Protein AF-A0A136L2H2-F1 (afdb_monomer)

Secondary structure (DSSP, 8-state):
---PPP----S---SSPPGGGSSSEEEEEEHHHHTT---SSTHHHHTTSTT-EEE---STTPPPEEEBTTBSSSSS---EEEEETTEE---TTS--GGGGGS-GGGEEEEEEEESS--TTS-SS-SSEEEEEEEP-SS-EEEEEEEEETTTEEEEEEEEEEEETTEEEEEEEEEEEE--SSTT--EEEEEEEEEEEEE-TTSS-EEEEEEEEEEEEE----PPPTT-

Mean predicted aligned error: 6.73 Å

Sequence (227 aa):
MVVLGEVTVNSGNTGSLPTRSILTSVDVMGAERVQDKNVMNSWELIGQMPGIQLTEFRLGAESGKPSFRAFNGEGYINGIKLLIDGVPGNINSGNMRHLDMIFPLDIEYIEVVRGTNDPRYGLHNIGGNINVATRQGGNYINARLSVGSFNTQEVQAALGHESGGFAQNYFVAKQDSDGYRDHSRSKKYGVGGKWFYTSDAGGLKAGLIARIYSHEAKSPGYMTASE

pLDDT: mean 87.74, std 14.91, range [29.19, 98.62]

Foldseek 3Di:
DDDDDDDDDDPDPPDFDDPVPQPADKDKAFLVRQQPDDDPALLVVVCPDPQWDWQDQLFFLFDIWIDGPNFDDPFQALQEFEAEQNHTQADNRNTNSCSRLQHRNQFRMKMWTAADRRPSNDPSQHRHYIYGYGDKADADWDKDWDADPQRKTKIKIKGWDDDDQKIKIKIKMWIWGNDDDVQWTKIKIKIKIKIWGADPVRPDIDIDIDMDMDMGTGGRDDDDPVD

Nearest PDB structures (foldseek):
  2guf-assembly1_A  TM=6.114E-01  e=1.003E-07  Escherichia coli
  6zm1-assembly1_B  TM=6.672E-01  e=3.102E-06  Bacteroides thetaiotaomicron VPI-5482
  8uej-assembly1_IN  TM=5.526E-01  e=1.151E-01  Caulobacter phage phiCb5
  6yf9-assembly1_AA  TM=3.724E-01  e=4.678E-02  Leviviridae sp.

Structure (mmCIF, N/CA/C/O backbone):
data_AF-A0A136L2H2-F1
#
_entry.id   AF-A0A136L2H2-F1
#
loop_
_atom_site.group_PDB
_atom_site.id
_atom_site.type_symbol
_atom_site.label_atom_id
_atom_site.label_alt_id
_atom_site.label_comp_id
_atom_site.label_asym_id
_atom_site.label_entity_id
_atom_site.label_seq_id
_atom_site.pdbx_PDB_ins_code
_atom_site.Cartn_x
_atom_site.Cartn_y
_atom_site.Cartn_z
_atom_site.occupancy
_atom_site.B_iso_or_equiv
_atom_site.auth_seq_id
_atom_site.auth_comp_id
_atom_site.auth_asym_id
_atom_site.auth_atom_id
_atom_site.pdbx_PDB_model_num
ATOM 1 N N . MET A 1 1 ? -19.782 2.963 -15.859 1.00 32.72 1 MET A N 1
ATOM 2 C CA . MET A 1 1 ? -20.543 2.978 -14.594 1.00 32.72 1 MET A CA 1
ATOM 3 C C . MET A 1 1 ? -19.667 3.632 -13.532 1.00 32.72 1 MET A C 1
ATOM 5 O O . MET A 1 1 ? -18.642 3.067 -13.164 1.00 32.72 1 MET A O 1
ATOM 9 N N . VAL A 1 2 ? -19.975 4.879 -13.169 1.00 29.19 2 VAL A N 1
ATOM 10 C CA . VAL A 1 2 ? -19.306 5.600 -12.075 1.00 29.19 2 VAL A CA 1
ATOM 11 C C . VAL A 1 2 ? -19.954 5.099 -10.791 1.00 29.19 2 VAL A C 1
ATOM 13 O O . VAL A 1 2 ? -21.158 5.259 -10.624 1.00 29.19 2 VAL A O 1
ATOM 16 N N . VAL A 1 3 ? -19.186 4.422 -9.945 1.00 34.75 3 VAL A N 1
ATOM 17 C CA . VAL A 1 3 ? -19.641 4.006 -8.617 1.00 34.75 3 VAL A CA 1
ATOM 18 C C . VAL A 1 3 ? -19.091 5.047 -7.653 1.00 34.75 3 VAL A C 1
ATOM 20 O O . VAL A 1 3 ? -17.879 5.234 -7.576 1.00 34.75 3 VAL A O 1
ATOM 23 N N . LEU A 1 4 ? -19.987 5.790 -7.008 1.00 40.75 4 LEU A N 1
ATOM 24 C CA . LEU A 1 4 ? -19.657 6.619 -5.853 1.00 40.75 4 LEU A CA 1
ATOM 25 C C . LEU A 1 4 ? -19.402 5.661 -4.687 1.00 40.75 4 LEU A C 1
ATOM 27 O O . LEU A 1 4 ? -20.253 4.817 -4.417 1.00 40.75 4 LEU A O 1
ATOM 31 N N . GLY A 1 5 ? -18.233 5.763 -4.050 1.00 39.09 5 GLY A N 1
ATOM 32 C CA . GLY A 1 5 ? -17.902 4.956 -2.875 1.00 39.09 5 GLY A CA 1
ATOM 33 C C . GLY A 1 5 ? -18.991 5.074 -1.807 1.00 39.09 5 GLY A C 1
ATOM 34 O O . GLY A 1 5 ? -19.538 6.157 -1.586 1.00 39.09 5 GLY A O 1
ATOM 35 N N . GLU A 1 6 ? -19.338 3.953 -1.185 1.00 41.72 6 GLU A N 1
ATOM 36 C CA . GLU A 1 6 ? -20.333 3.911 -0.118 1.00 41.72 6 GLU A CA 1
ATOM 37 C C . GLU A 1 6 ? -19.824 4.690 1.105 1.00 41.72 6 GLU A C 1
ATOM 39 O O . GLU A 1 6 ? -18.687 4.522 1.547 1.00 41.72 6 GLU A O 1
ATOM 44 N N . VAL A 1 7 ? -20.662 5.589 1.632 1.00 43.16 7 VAL A N 1
ATOM 45 C CA . VAL A 1 7 ? -20.335 6.435 2.786 1.00 43.16 7 VAL A CA 1
ATOM 46 C C . VAL A 1 7 ? -21.165 5.982 3.978 1.00 43.16 7 VAL A C 1
ATOM 48 O O . VAL A 1 7 ? -22.318 6.384 4.136 1.00 43.16 7 VAL A O 1
ATOM 51 N N . THR A 1 8 ? -20.561 5.185 4.853 1.00 37.62 8 THR A N 1
ATOM 52 C CA . THR A 1 8 ? -21.168 4.812 6.135 1.00 37.62 8 THR A CA 1
ATOM 53 C C . THR A 1 8 ? -21.048 5.980 7.115 1.00 37.62 8 THR A C 1
ATOM 55 O O . THR A 1 8 ? -19.954 6.342 7.552 1.00 37.62 8 THR A O 1
ATOM 58 N N . VAL A 1 9 ? -22.175 6.610 7.454 1.00 34.53 9 VAL A N 1
ATOM 59 C CA . VAL A 1 9 ? -22.238 7.695 8.446 1.00 34.53 9 VAL A CA 1
ATOM 60 C C . VAL A 1 9 ? -22.522 7.097 9.823 1.00 34.53 9 VAL A C 1
ATOM 62 O O . VAL A 1 9 ? -23.655 6.729 10.109 1.00 34.53 9 VAL A O 1
ATOM 65 N N . ASN A 1 10 ? -21.511 7.050 10.693 1.00 38.69 10 ASN A N 1
ATOM 66 C CA . ASN A 1 10 ? -21.697 6.731 12.111 1.00 38.69 10 ASN A CA 1
ATOM 67 C C . ASN A 1 10 ? -21.869 8.018 12.933 1.00 38.69 10 ASN A C 1
ATOM 69 O O . ASN A 1 10 ? -21.130 8.991 12.765 1.00 38.69 10 ASN A O 1
ATOM 73 N N . SER A 1 11 ? -22.864 8.037 13.821 1.00 32.00 11 SER A N 1
ATOM 74 C CA . SER A 1 11 ? -23.136 9.148 14.734 1.00 32.00 11 SER A CA 1
ATOM 75 C C . SER A 1 11 ? -22.185 9.109 15.933 1.00 32.00 11 SER A C 1
ATOM 77 O O . SER A 1 11 ? -22.248 8.179 16.731 1.00 32.00 11 SER A O 1
ATOM 79 N N . GLY A 1 12 ? -21.343 10.136 16.078 1.00 41.91 12 GLY A N 1
ATOM 80 C CA . GLY A 1 12 ? -20.451 10.316 17.231 1.00 41.91 12 GLY A CA 1
ATOM 81 C C . GLY A 1 12 ? -18.995 10.458 16.805 1.00 41.91 12 GLY A C 1
ATOM 82 O O . GLY A 1 12 ? -18.245 9.490 16.789 1.00 41.91 12 GLY A O 1
ATOM 83 N N . ASN A 1 13 ? -18.577 11.668 16.429 1.00 45.06 13 ASN A N 1
ATOM 84 C CA . ASN A 1 13 ? -17.212 11.900 15.961 1.00 45.06 13 ASN A CA 1
ATOM 85 C C . ASN A 1 13 ? -16.278 12.221 17.141 1.00 45.06 13 ASN A C 1
ATOM 87 O O . ASN A 1 13 ? -15.887 13.364 17.353 1.00 45.06 13 ASN A O 1
ATOM 91 N N . THR A 1 14 ? -15.920 11.201 17.918 1.00 43.09 14 THR A N 1
ATOM 92 C CA . THR A 1 14 ? -14.739 11.218 18.794 1.00 43.09 14 THR A CA 1
ATOM 93 C C . THR A 1 14 ? -13.630 10.436 18.088 1.00 43.09 14 THR A C 1
ATOM 95 O O . THR A 1 14 ? -13.405 9.263 18.371 1.00 43.09 14 THR A O 1
ATOM 98 N N . GLY A 1 15 ? -12.996 11.044 17.081 1.00 56.50 15 GLY A N 1
ATOM 99 C CA . GLY A 1 15 ? -12.008 10.373 16.230 1.00 56.50 15 GLY A CA 1
ATOM 100 C C . GLY A 1 15 ? -11.298 11.315 15.255 1.00 56.50 15 GLY A C 1
ATOM 101 O O . GLY A 1 15 ? -11.502 12.528 15.290 1.00 56.50 15 GLY A O 1
ATOM 102 N N . SER A 1 16 ? -10.445 10.753 14.391 1.00 60.81 16 SER A N 1
ATOM 103 C CA . SER A 1 16 ? -9.736 11.508 13.346 1.00 60.81 16 SER A CA 1
ATOM 104 C C . SER A 1 16 ? -10.719 12.242 12.425 1.00 60.81 16 SER A C 1
ATOM 106 O O . SER A 1 16 ? -11.808 11.738 12.144 1.00 60.81 16 SER A O 1
ATOM 108 N N . LEU A 1 17 ? -10.336 13.430 11.943 1.00 66.50 17 LEU A N 1
ATOM 109 C CA . LEU A 1 17 ? -11.163 14.211 11.023 1.00 66.50 17 LEU A CA 1
ATOM 110 C C . LEU A 1 17 ? -11.494 13.376 9.771 1.00 66.50 17 LEU A C 1
ATOM 112 O O . LEU A 1 17 ? -10.578 12.846 9.128 1.00 66.50 17 LEU A O 1
ATOM 116 N N . PRO A 1 18 ? -12.782 13.250 9.398 1.00 75.62 18 PRO A N 1
ATOM 117 C CA . PRO A 1 18 ? -13.164 12.491 8.223 1.00 75.62 18 PRO A CA 1
ATOM 118 C C . PRO A 1 18 ? -12.694 13.236 6.982 1.00 75.62 18 PRO A C 1
ATOM 120 O O . PRO A 1 18 ? -12.765 14.465 6.916 1.00 75.62 18 PRO A O 1
ATOM 123 N N . THR A 1 19 ? -12.280 12.503 5.961 1.00 74.31 19 THR A N 1
ATOM 124 C CA . THR A 1 19 ? -11.628 13.084 4.784 1.00 74.31 19 THR A CA 1
ATOM 125 C C . THR A 1 19 ? -12.531 14.072 4.035 1.00 74.31 19 THR A C 1
ATOM 127 O O . THR A 1 19 ? -12.060 15.085 3.529 1.00 74.31 19 THR A O 1
ATOM 130 N N . ARG A 1 20 ? -13.858 13.882 4.093 1.00 76.75 20 ARG A N 1
ATOM 131 C CA . ARG A 1 20 ? -14.857 14.837 3.569 1.00 76.75 20 ARG A CA 1
ATOM 132 C C . ARG A 1 20 ? -14.835 16.227 4.218 1.00 76.75 20 ARG A C 1
ATOM 134 O O . ARG A 1 20 ? -15.400 17.159 3.662 1.00 76.75 20 ARG A O 1
ATOM 141 N N . SER A 1 21 ? -14.269 16.354 5.419 1.00 80.69 21 SER A N 1
ATOM 142 C CA . SER A 1 21 ? -14.136 17.637 6.125 1.00 80.69 21 SER A CA 1
ATOM 143 C C . SER A 1 21 ? -12.841 18.372 5.787 1.00 80.69 21 SER A C 1
ATOM 145 O O . SER A 1 21 ? -12.633 19.491 6.251 1.00 80.69 21 SER A O 1
ATOM 147 N N . ILE A 1 22 ? -11.976 17.768 4.969 1.00 83.38 22 ILE A N 1
ATOM 148 C CA . ILE A 1 22 ? -10.752 18.413 4.515 1.00 83.38 22 ILE A CA 1
ATOM 149 C C . ILE A 1 22 ? -11.109 19.334 3.354 1.00 83.38 22 ILE A C 1
ATOM 151 O O . ILE A 1 22 ? -11.623 18.900 2.325 1.00 83.38 22 ILE A O 1
ATOM 155 N N . LEU A 1 23 ? -10.802 20.619 3.510 1.00 85.19 23 LEU A N 1
ATOM 156 C CA . LEU A 1 23 ? -11.055 21.651 2.504 1.00 85.19 23 LEU A CA 1
ATOM 157 C C . LEU A 1 23 ? -9.965 21.632 1.421 1.00 85.19 23 LEU A C 1
ATOM 159 O O . LEU A 1 23 ? -9.203 22.585 1.241 1.00 85.19 23 LEU A O 1
ATOM 163 N N . THR A 1 24 ? -9.845 20.497 0.732 1.00 88.69 24 THR A N 1
ATOM 164 C CA . THR A 1 24 ? -8.948 20.318 -0.409 1.00 88.69 24 THR A CA 1
ATOM 165 C C . THR A 1 24 ? -9.428 19.204 -1.338 1.00 88.69 24 THR A C 1
ATOM 167 O O . THR A 1 24 ? -10.471 18.593 -1.133 1.00 88.69 24 THR A O 1
ATOM 170 N N . SER A 1 25 ? -8.662 18.949 -2.394 1.00 91.44 25 SER A N 1
ATOM 171 C CA . SER A 1 25 ? -8.928 17.871 -3.334 1.00 91.44 25 SER A CA 1
ATOM 172 C C . SER A 1 25 ? -8.551 16.516 -2.737 1.00 91.44 25 SER A C 1
ATOM 174 O O . SER A 1 25 ? -7.388 16.294 -2.389 1.00 91.44 25 SER A O 1
ATOM 176 N N . VAL A 1 26 ? -9.540 15.629 -2.673 1.00 92.56 26 VAL A N 1
ATOM 177 C CA . VAL A 1 26 ? -9.453 14.279 -2.117 1.00 92.56 26 VAL A CA 1
ATOM 178 C C . VAL A 1 26 ? -9.945 13.295 -3.168 1.00 92.56 26 VAL A C 1
ATOM 180 O O . VAL A 1 26 ? -11.040 13.479 -3.692 1.00 92.56 26 VAL A O 1
ATOM 183 N N . ASP A 1 27 ? -9.169 12.248 -3.428 1.00 93.94 27 ASP A N 1
ATOM 184 C CA . ASP A 1 27 ? -9.623 11.075 -4.178 1.00 93.94 27 ASP A CA 1
ATOM 185 C C . ASP A 1 27 ? -9.528 9.827 -3.302 1.00 93.94 27 ASP A C 1
ATOM 187 O O . ASP A 1 27 ? -8.579 9.674 -2.532 1.00 93.94 27 ASP A O 1
ATOM 191 N N . VAL A 1 28 ? -10.485 8.913 -3.462 1.00 94.62 28 VAL A N 1
ATOM 192 C CA . VAL A 1 28 ? -10.480 7.600 -2.810 1.00 94.62 28 VAL A CA 1
ATOM 193 C C . VAL A 1 28 ? -10.690 6.524 -3.870 1.00 94.62 28 VAL A C 1
ATOM 195 O O . VAL A 1 28 ? -11.670 6.558 -4.612 1.00 94.62 28 VAL A O 1
ATOM 198 N N . MET A 1 29 ? -9.761 5.575 -3.945 1.00 95.12 29 MET A N 1
ATOM 199 C CA . MET A 1 29 ? -9.865 4.369 -4.759 1.00 95.12 29 MET A CA 1
ATOM 200 C C . MET A 1 29 ? -10.207 3.193 -3.841 1.00 95.12 29 MET A C 1
ATOM 202 O O . MET A 1 29 ? -9.367 2.779 -3.043 1.00 95.12 29 MET A O 1
ATOM 206 N N . GLY A 1 30 ? -11.439 2.692 -3.930 1.00 95.06 30 GLY A N 1
ATOM 207 C CA . GLY A 1 30 ? -11.937 1.606 -3.085 1.00 95.06 30 GLY A CA 1
ATOM 208 C C . GLY A 1 30 ? -11.432 0.216 -3.482 1.00 95.06 30 GLY A C 1
ATOM 209 O O . GLY A 1 30 ? -10.868 0.009 -4.565 1.00 95.06 30 GLY A O 1
ATOM 210 N N . ALA A 1 31 ? -11.661 -0.742 -2.587 1.00 94.44 31 ALA A N 1
ATOM 211 C CA . ALA A 1 31 ? -11.337 -2.158 -2.714 1.00 94.44 31 ALA A CA 1
ATOM 212 C C . ALA A 1 31 ? -11.734 -2.755 -4.073 1.00 94.44 31 ALA A C 1
ATOM 214 O O . ALA A 1 31 ? -10.938 -3.450 -4.701 1.00 94.44 31 ALA A O 1
ATOM 215 N N . GLU A 1 32 ? -12.920 -2.426 -4.579 1.00 93.00 32 GLU A N 1
ATOM 216 C CA . GLU A 1 32 ? -13.473 -2.927 -5.840 1.00 93.00 32 GLU A CA 1
ATOM 217 C C . GLU A 1 32 ? -12.663 -2.513 -7.076 1.00 93.00 32 GLU A C 1
ATOM 219 O O . GLU A 1 32 ? -12.759 -3.123 -8.140 1.00 93.00 32 GLU A O 1
ATOM 224 N N . ARG A 1 33 ? -11.852 -1.456 -6.956 1.00 93.00 33 ARG A N 1
ATOM 225 C CA . ARG A 1 33 ? -10.946 -1.000 -8.015 1.00 93.00 33 ARG A CA 1
ATOM 226 C C . ARG A 1 33 ? -9.534 -1.530 -7.849 1.00 93.00 33 ARG A C 1
ATOM 228 O O . ARG A 1 33 ? -8.803 -1.528 -8.838 1.00 93.00 33 ARG A O 1
ATOM 235 N N . VAL A 1 34 ? -9.156 -1.954 -6.646 1.00 95.31 34 VAL A N 1
ATOM 236 C CA . VAL A 1 34 ? -7.781 -2.321 -6.293 1.00 95.31 34 VAL A CA 1
ATOM 237 C C . VAL A 1 34 ? -7.589 -3.832 -6.243 1.00 95.31 34 VAL A C 1
ATOM 239 O O . VAL A 1 34 ? -6.637 -4.339 -6.830 1.00 95.31 34 VAL A O 1
ATOM 242 N N . GLN A 1 35 ? -8.489 -4.563 -5.590 1.00 95.12 35 GLN A N 1
ATOM 243 C CA . GLN A 1 35 ? -8.256 -5.948 -5.170 1.00 95.12 35 GLN A CA 1
ATOM 244 C C . GLN A 1 35 ? -8.123 -6.942 -6.325 1.00 95.12 35 GLN A C 1
ATOM 246 O O . GLN A 1 35 ? -7.408 -7.932 -6.177 1.00 95.12 35 GLN A O 1
ATOM 251 N N . ASP A 1 36 ? -8.716 -6.642 -7.484 1.00 91.31 36 ASP A N 1
ATOM 252 C CA . ASP A 1 36 ? -8.624 -7.461 -8.701 1.00 91.31 36 ASP A CA 1
ATOM 253 C C . ASP A 1 36 ? -7.477 -7.037 -9.634 1.00 91.31 36 ASP A C 1
ATOM 255 O O . ASP A 1 36 ? -7.191 -7.690 -10.642 1.00 91.31 36 ASP A O 1
ATOM 259 N N . LYS A 1 37 ? -6.751 -5.961 -9.312 1.00 94.19 37 LYS A N 1
ATOM 260 C CA . LYS A 1 37 ? -5.651 -5.477 -10.155 1.00 94.19 37 LYS A CA 1
ATOM 261 C C . LYS A 1 37 ? -4.470 -6.434 -10.113 1.00 94.19 37 LYS A C 1
ATOM 263 O O . LYS A 1 37 ? -4.084 -6.908 -9.049 1.00 94.19 37 LYS A O 1
ATOM 268 N N . ASN A 1 38 ? -3.910 -6.711 -11.287 1.00 92.69 38 ASN A N 1
ATOM 269 C CA . ASN A 1 38 ? -2.637 -7.406 -11.439 1.00 92.69 38 ASN A CA 1
ATOM 270 C C . ASN A 1 38 ? -1.552 -6.336 -11.567 1.00 92.69 38 ASN A C 1
ATOM 272 O O . ASN A 1 38 ? -1.449 -5.704 -12.617 1.00 92.69 38 ASN A O 1
ATOM 276 N N . VAL A 1 39 ? -0.800 -6.107 -10.497 1.00 93.56 39 VAL A N 1
ATOM 277 C CA . VAL A 1 39 ? 0.321 -5.160 -10.472 1.00 93.56 39 VAL A CA 1
ATOM 278 C C . VAL A 1 39 ? 1.562 -5.868 -9.955 1.00 93.56 39 VAL A C 1
ATOM 280 O O . VAL A 1 39 ? 1.476 -6.689 -9.038 1.00 93.56 39 VAL A O 1
ATOM 283 N N . MET A 1 40 ? 2.724 -5.552 -10.523 1.00 91.81 40 MET A N 1
ATOM 284 C CA . MET A 1 40 ? 3.982 -6.082 -9.986 1.00 91.81 40 MET A CA 1
ATOM 285 C C . MET A 1 40 ? 4.334 -5.374 -8.681 1.00 91.81 40 MET A C 1
ATOM 287 O O . MET A 1 40 ? 4.868 -5.981 -7.754 1.00 91.81 40 MET A O 1
ATOM 291 N N . ASN A 1 41 ? 3.963 -4.102 -8.565 1.00 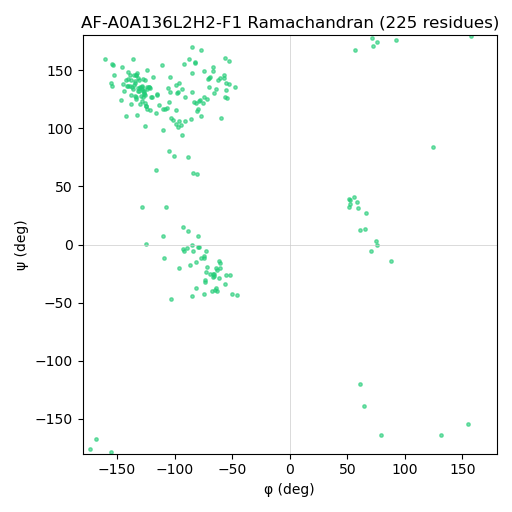92.44 41 ASN A N 1
ATOM 292 C CA . ASN A 1 41 ? 4.242 -3.281 -7.402 1.00 92.44 41 ASN A CA 1
ATOM 293 C C . ASN A 1 41 ? 3.022 -2.468 -6.980 1.00 92.44 41 ASN A C 1
ATOM 295 O O . ASN A 1 41 ? 2.235 -2.011 -7.804 1.00 92.44 41 ASN A O 1
ATOM 299 N N . SER A 1 42 ? 2.872 -2.252 -5.681 1.00 93.44 42 SER A N 1
ATOM 300 C CA . SER A 1 42 ? 1.683 -1.606 -5.125 1.00 93.44 42 SER A CA 1
ATOM 301 C C . SER A 1 42 ? 1.657 -0.109 -5.426 1.00 93.44 42 SER A C 1
ATOM 303 O O . SER A 1 42 ? 0.585 0.486 -5.521 1.00 93.44 42 SER A O 1
ATOM 305 N N . TRP A 1 43 ? 2.821 0.500 -5.673 1.00 92.19 43 TRP A N 1
ATOM 306 C CA . TRP A 1 43 ? 2.909 1.875 -6.170 1.00 92.19 43 TRP A CA 1
ATOM 307 C C . TRP A 1 43 ? 2.277 2.077 -7.555 1.00 92.19 43 TRP A C 1
ATOM 309 O O . TRP A 1 43 ? 1.851 3.191 -7.861 1.00 92.19 43 TRP A O 1
ATOM 319 N N . GLU A 1 44 ? 2.124 1.026 -8.368 1.00 94.69 44 GLU A N 1
ATOM 320 C CA . GLU A 1 44 ? 1.449 1.107 -9.676 1.00 94.69 44 GLU A CA 1
ATOM 321 C C . GLU A 1 44 ? -0.043 1.439 -9.524 1.00 94.69 44 GLU A C 1
ATOM 323 O O . GLU A 1 44 ? -0.642 2.054 -10.405 1.00 94.69 44 GLU A O 1
ATOM 328 N N . LEU A 1 45 ? -0.653 1.071 -8.391 1.00 95.69 45 LEU A N 1
ATOM 329 C CA . LEU A 1 45 ? -2.053 1.385 -8.088 1.00 95.69 45 LEU A CA 1
ATOM 330 C C . LEU A 1 45 ? -2.251 2.886 -7.875 1.00 95.69 45 LEU A C 1
ATOM 332 O O . LEU A 1 45 ? -3.226 3.458 -8.355 1.00 95.69 45 LEU A O 1
ATOM 336 N N . ILE A 1 46 ? -1.296 3.533 -7.204 1.00 93.69 46 ILE A N 1
ATOM 337 C CA . ILE A 1 46 ? -1.322 4.978 -6.960 1.00 93.69 46 ILE A CA 1
ATOM 338 C C . ILE A 1 46 ? -1.265 5.735 -8.292 1.00 93.69 46 ILE A C 1
ATOM 340 O O . ILE A 1 46 ? -2.008 6.692 -8.485 1.00 93.69 46 ILE A O 1
ATOM 344 N N . GLY A 1 47 ? -0.450 5.274 -9.246 1.00 92.81 47 GLY A N 1
ATOM 345 C CA . GLY A 1 47 ? -0.375 5.866 -10.587 1.00 92.81 47 GLY A CA 1
ATOM 346 C C . GLY A 1 47 ? -1.689 5.831 -11.379 1.00 92.81 47 GLY A C 1
ATOM 347 O O . GLY A 1 47 ? -1.830 6.568 -12.348 1.00 92.81 47 GLY A O 1
ATOM 348 N N . GLN A 1 48 ? -2.671 5.018 -10.970 1.00 93.31 48 GLN A N 1
ATOM 349 C CA . GLN A 1 48 ? -3.999 4.971 -11.597 1.00 93.31 48 GLN A CA 1
ATOM 350 C C . GLN A 1 48 ? -4.958 6.044 -11.055 1.00 93.31 48 GLN A C 1
ATOM 352 O O . GLN A 1 48 ? -6.078 6.167 -11.557 1.00 93.31 48 GLN A O 1
ATOM 357 N N . MET A 1 49 ? -4.564 6.803 -10.027 1.00 94.75 49 MET A N 1
ATOM 358 C CA . MET A 1 49 ? -5.394 7.864 -9.456 1.00 94.75 49 MET A CA 1
ATOM 359 C C . MET A 1 49 ? -5.244 9.183 -10.235 1.00 94.75 49 MET A C 1
ATOM 361 O O . MET A 1 49 ? -4.163 9.490 -10.744 1.00 94.75 49 MET A O 1
ATOM 365 N N . PRO A 1 50 ? -6.307 10.004 -10.328 1.00 92.56 50 PRO A N 1
ATOM 366 C CA . PRO A 1 50 ? -6.266 11.264 -11.065 1.00 92.56 50 PRO A CA 1
ATOM 367 C C . PRO A 1 50 ? -5.164 12.209 -10.576 1.00 92.56 50 PRO A C 1
ATOM 369 O O . PRO A 1 50 ? -4.900 12.323 -9.381 1.00 92.56 50 PRO A O 1
ATOM 372 N N . GLY A 1 51 ? -4.538 12.945 -11.497 1.00 91.50 51 GLY A N 1
ATOM 373 C CA . GLY A 1 51 ? -3.572 13.996 -11.154 1.00 91.50 51 GLY A CA 1
ATOM 374 C C . GLY A 1 51 ? -2.290 13.507 -10.472 1.00 91.50 51 GLY A C 1
ATOM 375 O O . GLY A 1 51 ? -1.560 14.338 -9.927 1.00 91.50 51 GLY A O 1
ATOM 376 N N . ILE A 1 52 ? -2.032 12.196 -10.494 1.00 92.75 52 ILE A N 1
ATOM 377 C CA . ILE A 1 52 ? -0.772 11.594 -10.071 1.00 92.75 52 ILE A CA 1
ATOM 378 C C . ILE A 1 52 ? 0.082 11.326 -11.302 1.00 92.75 52 ILE A C 1
ATOM 380 O O . ILE A 1 52 ? -0.369 10.729 -12.276 1.00 92.75 52 ILE A O 1
ATOM 384 N N . GLN A 1 53 ? 1.332 11.762 -11.235 1.00 92.56 53 GLN A N 1
ATOM 385 C CA . GLN A 1 53 ? 2.386 11.313 -12.124 1.00 92.56 53 GLN A CA 1
ATOM 386 C C . GLN A 1 53 ? 3.269 10.330 -11.358 1.00 92.56 53 GLN A C 1
ATOM 388 O O . GLN A 1 53 ? 3.467 10.456 -10.152 1.00 92.56 53 GLN A O 1
ATOM 393 N N . LEU A 1 54 ? 3.763 9.312 -12.047 1.00 90.75 54 LEU A N 1
ATOM 394 C CA . LEU A 1 54 ? 4.523 8.239 -11.433 1.00 90.75 54 LEU A CA 1
ATOM 395 C C . LEU A 1 54 ? 5.869 8.119 -12.136 1.00 90.75 54 LEU A C 1
ATOM 397 O O . LEU A 1 54 ? 5.926 7.870 -13.338 1.00 90.75 54 LEU A O 1
ATOM 401 N N . THR A 1 55 ? 6.952 8.302 -11.385 1.00 90.06 55 THR A N 1
ATOM 402 C CA . THR A 1 55 ? 8.295 7.972 -11.864 1.00 90.06 55 THR A CA 1
ATOM 403 C C . THR A 1 55 ? 8.554 6.498 -11.585 1.00 90.06 55 THR A C 1
ATOM 405 O O . THR A 1 55 ? 8.735 6.090 -10.434 1.00 90.06 55 THR A O 1
ATOM 408 N N . GLU A 1 56 ? 8.565 5.695 -12.643 1.00 88.19 56 GLU A N 1
ATOM 409 C CA . GLU A 1 56 ? 8.773 4.252 -12.574 1.00 88.19 56 GLU A CA 1
ATOM 410 C C . GLU A 1 56 ? 10.254 3.910 -12.765 1.00 88.19 56 GLU A C 1
ATOM 412 O O . GLU A 1 56 ? 10.719 3.749 -13.889 1.00 88.19 56 GLU A O 1
ATOM 417 N N . PHE A 1 57 ? 11.012 3.762 -11.675 1.00 86.69 57 PHE A N 1
ATOM 418 C CA . PHE A 1 57 ? 12.423 3.364 -11.787 1.00 86.69 57 PHE A CA 1
ATOM 419 C C . PHE A 1 57 ? 12.574 1.948 -12.351 1.00 86.69 57 PHE A C 1
ATOM 421 O O . PHE A 1 57 ? 13.483 1.692 -13.132 1.00 86.69 57 PHE A O 1
ATOM 428 N N . ARG A 1 58 ? 11.692 1.019 -11.949 1.00 86.38 58 ARG A N 1
ATOM 429 C CA . ARG A 1 58 ? 11.756 -0.412 -12.318 1.00 86.38 58 ARG A CA 1
ATOM 430 C C . ARG A 1 58 ? 13.135 -1.044 -12.040 1.00 86.38 58 ARG A C 1
ATOM 432 O O . ARG A 1 58 ? 13.565 -1.964 -12.732 1.00 86.38 58 ARG A O 1
ATOM 439 N N . LEU A 1 59 ? 13.813 -0.562 -10.994 1.00 86.38 59 LEU A N 1
ATOM 440 C CA . LEU A 1 59 ? 15.131 -1.020 -10.550 1.00 86.38 59 LEU A CA 1
ATOM 441 C C . LEU A 1 59 ? 15.007 -1.877 -9.287 1.00 86.38 59 LEU A C 1
ATOM 443 O O . LEU A 1 59 ? 15.235 -1.412 -8.169 1.00 86.38 59 LEU A O 1
ATOM 447 N N . GLY A 1 60 ? 14.647 -3.144 -9.470 1.00 86.56 60 GLY A N 1
ATOM 448 C CA . GLY A 1 60 ? 14.570 -4.110 -8.379 1.00 86.56 60 GLY A CA 1
ATOM 449 C C . GLY A 1 60 ? 13.556 -3.709 -7.307 1.00 86.56 60 GLY A C 1
ATOM 450 O O . GLY A 1 60 ? 12.369 -3.595 -7.591 1.00 86.56 60 GLY A O 1
ATOM 451 N N . ALA A 1 61 ? 14.023 -3.524 -6.069 1.00 85.81 61 ALA A N 1
ATOM 452 C CA . ALA A 1 61 ? 13.188 -3.194 -4.908 1.00 85.81 61 ALA A CA 1
ATOM 453 C C . ALA A 1 61 ? 13.064 -1.678 -4.641 1.00 85.81 61 ALA A C 1
ATOM 455 O O . ALA A 1 61 ? 12.709 -1.266 -3.533 1.00 85.81 61 ALA A O 1
ATOM 456 N N . GLU A 1 62 ? 13.431 -0.838 -5.612 1.00 87.12 62 GLU A N 1
ATOM 457 C CA . GLU A 1 62 ? 13.184 0.602 -5.542 1.00 87.12 62 GLU A CA 1
ATOM 458 C C . GLU A 1 62 ? 11.718 0.897 -5.869 1.00 87.12 62 GLU A C 1
ATOM 460 O O . GLU A 1 62 ? 11.220 0.515 -6.930 1.00 87.12 62 GLU A O 1
ATOM 465 N N . SER A 1 63 ? 11.030 1.592 -4.958 1.00 86.69 63 SER A N 1
ATOM 466 C CA . SER A 1 63 ? 9.633 1.967 -5.180 1.00 86.69 63 SER A CA 1
ATOM 467 C C . SER A 1 63 ? 9.511 3.034 -6.270 1.00 86.69 63 SER A C 1
ATOM 469 O O . SER A 1 63 ? 1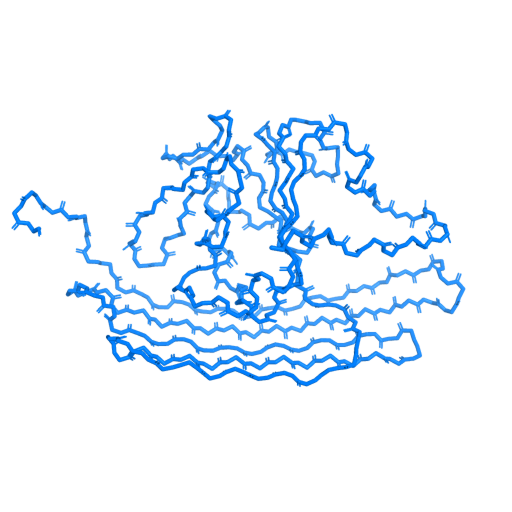0.334 3.949 -6.369 1.00 86.69 63 SER A O 1
ATOM 471 N N . GLY A 1 64 ? 8.456 2.937 -7.080 1.00 87.94 64 GLY A N 1
ATOM 472 C CA . GLY A 1 64 ? 8.042 4.034 -7.944 1.00 87.94 64 GLY A CA 1
ATOM 473 C C . GLY A 1 64 ? 7.692 5.259 -7.100 1.00 87.94 64 GLY A C 1
ATOM 474 O O . GLY A 1 64 ? 7.142 5.136 -6.003 1.00 87.94 64 GLY A O 1
ATOM 475 N N . LYS A 1 65 ? 8.026 6.452 -7.596 1.00 89.00 65 LYS A N 1
ATOM 476 C CA . LYS A 1 65 ? 7.811 7.703 -6.858 1.00 89.00 65 LYS A CA 1
ATOM 477 C C . LYS A 1 65 ? 6.574 8.415 -7.395 1.00 89.00 65 LYS A C 1
ATOM 479 O O . LYS A 1 65 ? 6.640 8.958 -8.500 1.00 89.00 65 LYS A O 1
ATOM 484 N N . PRO A 1 66 ? 5.453 8.426 -6.650 1.00 90.75 66 PRO A N 1
ATOM 485 C CA . PRO A 1 66 ? 4.313 9.242 -7.022 1.00 90.75 66 PRO A CA 1
ATOM 486 C C . PRO A 1 66 ? 4.642 10.719 -6.800 1.00 90.75 66 PRO A C 1
ATOM 488 O O . PRO A 1 66 ? 5.290 11.096 -5.818 1.00 90.75 66 PRO A O 1
ATOM 491 N N . SER A 1 67 ? 4.154 11.554 -7.703 1.00 91.12 67 SER A N 1
ATOM 492 C CA . SER A 1 67 ? 4.205 13.004 -7.637 1.00 91.12 67 SER A CA 1
ATOM 493 C C . SER A 1 67 ? 2.841 13.589 -7.981 1.00 91.12 67 SER A C 1
ATOM 495 O O . SER A 1 67 ? 2.083 13.053 -8.790 1.00 91.12 67 SER A O 1
ATOM 497 N N . PHE A 1 68 ? 2.498 14.703 -7.344 1.00 92.00 68 PHE A N 1
ATOM 498 C CA . PHE A 1 68 ? 1.318 15.481 -7.703 1.00 92.00 68 PHE A CA 1
ATOM 499 C C . PHE A 1 68 ? 1.516 16.943 -7.330 1.00 92.00 68 PHE A C 1
ATOM 501 O O . PHE A 1 68 ? 2.174 17.269 -6.344 1.00 92.00 68 PHE A O 1
ATOM 508 N N . ARG A 1 69 ? 0.946 17.842 -8.144 1.00 89.44 69 ARG A N 1
ATOM 509 C CA . ARG A 1 69 ? 1.084 19.304 -7.988 1.00 89.44 69 ARG A CA 1
ATOM 510 C C . ARG A 1 69 ? 2.550 19.768 -7.882 1.00 89.44 69 ARG A C 1
ATOM 512 O O . ARG A 1 69 ? 2.848 20.667 -7.106 1.00 89.44 69 ARG A O 1
ATOM 519 N N . ALA A 1 70 ? 3.443 19.139 -8.654 1.00 87.38 70 ALA A N 1
ATOM 520 C CA . ALA A 1 70 ? 4.895 19.372 -8.658 1.00 87.38 70 ALA A CA 1
ATOM 521 C C . ALA A 1 70 ? 5.618 19.083 -7.325 1.00 87.38 70 ALA A C 1
ATOM 523 O O . ALA A 1 70 ? 6.784 19.437 -7.164 1.00 87.38 70 ALA A O 1
ATOM 524 N N . PHE A 1 71 ? 4.949 18.415 -6.381 1.00 86.88 71 PHE A N 1
ATOM 525 C CA . PHE A 1 71 ? 5.581 17.882 -5.184 1.00 86.88 71 PHE A CA 1
ATOM 526 C C . PHE A 1 71 ? 5.927 16.418 -5.382 1.00 86.88 71 PHE A C 1
ATOM 528 O O . PHE A 1 71 ? 5.124 15.644 -5.907 1.00 86.88 71 PHE A O 1
ATOM 535 N N . ASN A 1 72 ? 7.117 16.066 -4.897 1.00 73.88 72 ASN A N 1
ATOM 536 C CA . ASN A 1 72 ? 7.809 14.824 -5.214 1.00 73.88 72 ASN A CA 1
ATOM 537 C C . ASN A 1 72 ? 8.048 14.621 -6.719 1.00 73.88 72 ASN A C 1
ATOM 539 O O . ASN A 1 72 ? 7.553 15.345 -7.577 1.00 73.88 72 ASN A O 1
ATOM 543 N N . GLY A 1 73 ? 8.895 13.645 -7.016 1.00 63.28 73 GLY A N 1
ATOM 544 C CA . GLY A 1 73 ? 9.431 13.348 -8.335 1.00 63.28 73 GLY A CA 1
ATOM 545 C C . GLY A 1 73 ? 10.765 12.628 -8.175 1.00 63.28 73 GLY A C 1
ATOM 546 O O . GLY A 1 73 ? 11.032 12.012 -7.135 1.00 63.28 73 GLY A O 1
ATOM 547 N N . GLU A 1 74 ? 11.625 12.741 -9.181 1.00 59.16 74 GLU A N 1
ATOM 548 C CA . GLU A 1 74 ? 13.024 12.328 -9.087 1.00 59.16 74 GLU A CA 1
ATOM 549 C C . GLU A 1 74 ? 13.730 13.113 -7.963 1.00 59.16 74 GLU A C 1
ATOM 551 O O . GLU A 1 74 ? 13.930 14.320 -8.053 1.00 59.16 74 GLU A O 1
ATOM 556 N N . GLY A 1 75 ? 14.061 12.441 -6.855 1.00 61.22 75 GLY A N 1
ATOM 557 C CA . GLY A 1 75 ? 14.771 13.056 -5.729 1.00 61.22 75 GLY A CA 1
ATOM 558 C C . GLY A 1 75 ? 14.581 12.338 -4.393 1.00 61.22 75 GLY A C 1
ATOM 559 O O . GLY A 1 75 ? 13.876 11.328 -4.306 1.00 61.22 75 GLY A O 1
ATOM 560 N N . TYR A 1 76 ? 15.235 12.869 -3.356 1.00 69.31 76 TYR A N 1
ATOM 561 C CA . TYR A 1 76 ? 15.123 12.417 -1.966 1.00 69.31 76 TYR A CA 1
ATOM 562 C C . TYR A 1 76 ? 14.528 13.521 -1.080 1.00 69.31 76 TYR A C 1
ATOM 564 O O . TYR A 1 76 ? 15.197 14.077 -0.209 1.00 69.31 76 TYR A O 1
ATOM 572 N N . ILE A 1 77 ? 13.277 13.891 -1.359 1.00 73.00 77 ILE A N 1
ATOM 573 C CA . ILE A 1 77 ? 12.538 14.924 -0.625 1.00 73.00 77 ILE A CA 1
ATOM 574 C C . ILE A 1 77 ? 11.254 14.299 -0.074 1.00 73.00 77 ILE A C 1
ATOM 576 O O . ILE A 1 77 ? 10.542 13.591 -0.780 1.00 73.00 77 ILE A O 1
ATOM 580 N N . ASN A 1 78 ? 10.936 14.587 1.187 1.00 75.50 78 ASN A N 1
ATOM 581 C CA . ASN A 1 78 ? 9.683 14.191 1.832 1.00 75.50 78 ASN A CA 1
ATOM 582 C C . ASN A 1 78 ? 8.548 15.189 1.512 1.00 75.50 78 ASN A C 1
ATOM 584 O O . ASN A 1 78 ? 8.047 15.879 2.403 1.00 75.50 78 ASN A O 1
ATOM 588 N N . GLY A 1 79 ? 8.187 15.334 0.234 1.00 87.12 79 GLY A N 1
ATOM 589 C CA . GLY A 1 79 ? 7.131 16.253 -0.205 1.00 87.12 79 GLY A CA 1
ATOM 590 C C . GLY A 1 79 ? 5.721 15.682 -0.039 1.00 87.12 79 GLY A C 1
ATOM 591 O O . GLY A 1 79 ? 4.811 16.419 0.337 1.00 87.12 79 GLY A O 1
ATOM 592 N N . ILE A 1 80 ? 5.549 14.380 -0.280 1.00 91.81 80 ILE A N 1
ATOM 593 C CA . ILE A 1 80 ? 4.289 13.643 -0.102 1.00 91.81 80 ILE A CA 1
ATOM 594 C C . ILE A 1 80 ? 4.458 12.598 0.994 1.00 91.81 80 ILE A C 1
ATOM 596 O O . ILE A 1 80 ? 5.363 11.759 0.926 1.00 91.81 80 ILE A O 1
ATOM 600 N N . LYS A 1 81 ? 3.539 12.609 1.960 1.00 92.50 81 LYS A N 1
ATOM 601 C CA . LYS A 1 81 ? 3.508 11.619 3.034 1.00 92.50 81 LYS A CA 1
ATOM 602 C C . LYS A 1 81 ? 2.790 10.353 2.584 1.00 92.50 81 LYS A C 1
ATOM 604 O O . LYS A 1 81 ? 1.617 10.398 2.241 1.00 92.50 81 LYS A O 1
ATOM 609 N N . LEU A 1 82 ? 3.467 9.221 2.656 1.00 93.50 82 LEU A N 1
ATOM 610 C CA . LEU A 1 82 ? 2.864 7.901 2.634 1.00 93.50 82 LEU A CA 1
ATOM 611 C C . LEU A 1 82 ? 2.423 7.530 4.048 1.00 93.50 82 LEU A C 1
ATOM 613 O O . LEU A 1 82 ? 3.201 7.611 5.001 1.00 93.50 82 LEU A O 1
ATOM 617 N N . LEU A 1 83 ? 1.193 7.063 4.156 1.00 94.50 83 LEU A N 1
ATOM 618 C CA . LEU A 1 83 ? 0.608 6.483 5.346 1.00 94.50 83 LEU A CA 1
ATOM 619 C C . LEU A 1 83 ? 0.151 5.069 5.004 1.00 94.50 83 LEU A C 1
ATOM 621 O O . LEU A 1 83 ? -0.457 4.839 3.960 1.00 94.50 83 LEU A O 1
ATOM 625 N N . ILE A 1 84 ? 0.442 4.129 5.891 1.00 95.75 84 ILE A N 1
ATOM 626 C CA . ILE A 1 84 ? -0.110 2.779 5.852 1.00 95.75 84 ILE A CA 1
ATOM 627 C C . ILE A 1 84 ? -0.935 2.643 7.125 1.00 95.75 84 ILE A C 1
ATOM 629 O O . ILE A 1 84 ? -0.388 2.715 8.224 1.00 95.75 84 ILE A O 1
ATOM 633 N N . ASP A 1 85 ? -2.254 2.531 6.980 1.00 94.69 85 ASP A N 1
ATOM 634 C CA . ASP A 1 85 ? -3.215 2.622 8.090 1.00 94.69 85 ASP A CA 1
ATOM 635 C C . ASP A 1 85 ? -3.037 3.874 8.968 1.00 94.69 85 ASP A C 1
ATOM 637 O O . ASP A 1 85 ? -3.119 3.814 10.195 1.00 94.69 85 ASP A O 1
ATOM 641 N N . GLY A 1 86 ? -2.740 5.022 8.356 1.00 92.19 86 GLY A N 1
ATOM 642 C CA . GLY A 1 86 ? -2.497 6.264 9.096 1.00 92.19 86 GLY A CA 1
ATOM 643 C C . GLY A 1 86 ? -1.143 6.346 9.818 1.00 92.19 86 GLY A C 1
ATOM 644 O O . GLY A 1 86 ? -0.878 7.359 10.465 1.00 92.19 86 GLY A O 1
ATOM 645 N N . VAL A 1 87 ? -0.265 5.344 9.688 1.00 92.25 87 VAL A N 1
ATOM 646 C CA . VAL A 1 87 ? 1.107 5.371 10.225 1.00 92.25 87 VAL A CA 1
ATOM 647 C C . VAL A 1 87 ? 2.086 5.779 9.115 1.00 92.25 87 VAL A C 1
ATOM 649 O O . VAL A 1 87 ? 2.027 5.197 8.031 1.00 92.25 87 VAL A O 1
ATOM 652 N N . PRO A 1 88 ? 2.997 6.749 9.336 1.00 92.06 88 PRO A N 1
ATOM 653 C CA . PRO A 1 88 ? 3.976 7.158 8.328 1.00 92.06 88 PRO A CA 1
ATOM 654 C C . PRO A 1 88 ? 4.818 5.989 7.793 1.00 92.06 88 PRO A C 1
ATOM 656 O O . PRO A 1 88 ? 5.450 5.274 8.565 1.00 92.06 88 PRO A O 1
ATOM 659 N N . GLY A 1 89 ? 4.833 5.821 6.468 1.00 90.94 89 GLY A N 1
ATOM 660 C CA . GLY A 1 89 ? 5.527 4.734 5.769 1.00 90.94 89 GLY A CA 1
ATOM 661 C C . GLY A 1 89 ? 6.765 5.157 4.969 1.00 90.94 89 GLY A C 1
ATOM 662 O O . GLY A 1 89 ? 7.526 4.287 4.537 1.00 90.94 89 GLY A O 1
ATOM 663 N N . ASN A 1 90 ? 6.994 6.460 4.754 1.00 88.31 90 ASN A N 1
ATOM 664 C CA . ASN A 1 90 ? 8.228 6.931 4.111 1.00 88.31 90 ASN A CA 1
ATOM 665 C C . ASN A 1 90 ? 9.445 6.655 4.996 1.00 88.31 90 ASN A C 1
ATOM 667 O O . ASN A 1 90 ? 9.374 6.749 6.222 1.00 88.31 90 ASN A O 1
ATOM 671 N N . ILE A 1 91 ? 10.592 6.435 4.361 1.00 87.75 91 ILE A N 1
ATOM 672 C CA . ILE A 1 91 ? 11.884 6.586 5.038 1.00 87.75 91 ILE A CA 1
ATOM 673 C C . ILE A 1 91 ? 12.339 8.051 5.008 1.00 87.75 91 ILE A C 1
ATOM 675 O O . ILE A 1 91 ? 11.781 8.877 4.288 1.00 87.75 91 ILE A O 1
ATOM 679 N N . ASN A 1 92 ? 13.387 8.379 5.765 1.00 83.19 92 ASN A N 1
ATOM 680 C CA . ASN A 1 92 ? 13.940 9.735 5.885 1.00 83.19 92 ASN A CA 1
ATOM 681 C C . ASN A 1 92 ? 14.248 10.415 4.540 1.00 83.19 92 ASN A C 1
ATOM 683 O O . ASN A 1 92 ? 14.228 11.639 4.463 1.00 83.19 92 ASN A O 1
ATOM 687 N N . SER A 1 93 ? 14.513 9.640 3.491 1.00 83.06 93 SER A N 1
ATOM 688 C CA . SER A 1 93 ? 14.807 10.140 2.153 1.00 83.06 93 SER A CA 1
ATOM 689 C C . SER A 1 93 ? 13.567 10.427 1.290 1.00 83.06 93 SER A C 1
ATOM 691 O O . SER A 1 93 ? 13.719 10.826 0.143 1.00 83.06 93 SER A O 1
ATOM 693 N N . GLY A 1 94 ? 12.339 10.205 1.772 1.00 82.12 94 GLY A N 1
ATOM 694 C CA . GLY A 1 94 ? 11.114 10.329 0.961 1.00 82.12 94 GLY A CA 1
ATOM 695 C C . GLY A 1 94 ? 10.712 9.067 0.216 1.00 82.12 94 GLY A C 1
ATOM 696 O O . GLY A 1 94 ? 9.562 8.960 -0.210 1.00 82.12 94 GLY A O 1
ATOM 697 N N . ASN A 1 95 ? 11.607 8.085 0.116 1.00 85.62 95 ASN A N 1
ATOM 698 C CA . ASN A 1 95 ? 11.329 6.819 -0.554 1.00 85.62 95 ASN A CA 1
ATOM 699 C C . ASN A 1 95 ? 10.192 6.053 0.155 1.00 85.62 95 ASN A C 1
ATOM 701 O O . ASN A 1 95 ? 10.076 6.056 1.385 1.00 85.62 95 ASN A O 1
ATOM 705 N N . MET A 1 96 ? 9.346 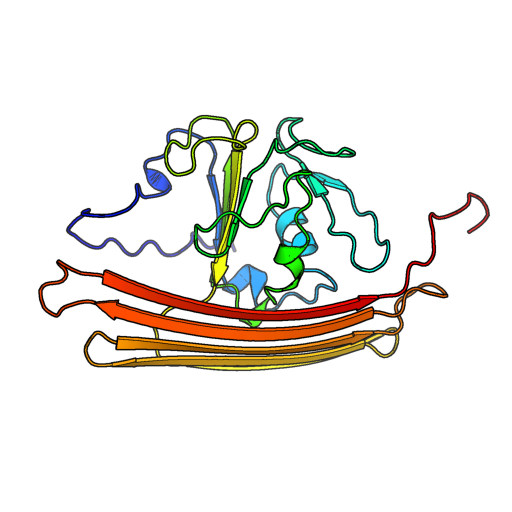5.410 -0.644 1.00 88.81 96 MET A N 1
ATOM 706 C CA . MET A 1 96 ? 8.101 4.754 -0.250 1.00 88.81 96 MET A CA 1
ATOM 707 C C . MET A 1 96 ? 8.228 3.223 -0.281 1.00 88.81 96 MET A C 1
ATOM 709 O O . MET A 1 96 ? 7.257 2.519 -0.529 1.00 88.81 96 MET A O 1
ATOM 713 N N . ARG A 1 97 ? 9.419 2.679 0.006 1.00 86.31 97 ARG A N 1
ATOM 714 C CA . ARG A 1 97 ? 9.733 1.240 -0.104 1.00 86.31 97 ARG A CA 1
ATOM 715 C C . ARG A 1 97 ? 8.805 0.299 0.681 1.00 86.31 97 ARG A C 1
ATOM 717 O O . ARG A 1 97 ? 8.642 -0.852 0.295 1.00 86.31 97 ARG A O 1
ATOM 724 N N . HIS A 1 98 ? 8.177 0.767 1.760 1.00 89.31 98 HIS A N 1
ATOM 725 C CA . HIS A 1 98 ? 7.215 -0.036 2.527 1.00 89.31 98 HIS A CA 1
ATOM 726 C C . HIS A 1 98 ? 5.856 -0.202 1.838 1.00 89.31 98 HIS A C 1
ATOM 728 O O . HIS A 1 98 ? 5.055 -1.016 2.280 1.00 89.31 98 HIS A O 1
ATOM 734 N N . LEU A 1 99 ? 5.578 0.547 0.772 1.00 91.62 99 LEU A N 1
ATOM 735 C CA . LEU A 1 99 ? 4.322 0.452 0.036 1.00 91.62 99 LEU A CA 1
ATOM 736 C C . LEU A 1 99 ? 4.137 -0.922 -0.621 1.00 91.62 99 LEU A C 1
ATOM 738 O O . LEU A 1 99 ? 3.040 -1.472 -0.593 1.00 91.62 99 LEU A O 1
ATOM 742 N N . ASP A 1 100 ? 5.218 -1.513 -1.134 1.00 92.06 100 ASP A N 1
ATOM 743 C CA . ASP A 1 100 ? 5.175 -2.810 -1.824 1.00 92.06 100 ASP A CA 1
ATOM 744 C C . ASP A 1 100 ? 4.956 -4.010 -0.889 1.00 92.06 100 ASP A C 1
ATOM 746 O O . ASP A 1 100 ? 4.729 -5.125 -1.361 1.00 92.06 100 ASP A O 1
ATOM 750 N N . MET A 1 101 ? 4.951 -3.775 0.429 1.00 93.06 101 MET A N 1
ATOM 751 C CA . MET A 1 101 ? 4.493 -4.740 1.432 1.00 93.06 101 MET A CA 1
ATOM 752 C C . MET A 1 101 ? 2.981 -4.969 1.385 1.00 93.06 101 MET A C 1
ATOM 754 O O . MET A 1 101 ? 2.515 -6.015 1.835 1.00 93.06 101 MET A O 1
ATOM 758 N N . ILE A 1 102 ? 2.211 -3.999 0.887 1.00 95.62 102 ILE A N 1
ATOM 759 C CA . ILE A 1 102 ? 0.750 -4.034 0.927 1.00 95.62 102 ILE A CA 1
ATOM 760 C C . ILE A 1 102 ? 0.222 -4.512 -0.418 1.00 95.62 102 ILE A C 1
ATOM 762 O O . ILE A 1 102 ? 0.218 -3.763 -1.389 1.00 95.62 102 ILE A O 1
ATOM 766 N N . PHE A 1 103 ? -0.210 -5.765 -0.492 1.00 97.00 103 PHE A N 1
ATOM 767 C CA . PHE A 1 103 ? -0.669 -6.368 -1.740 1.00 97.00 103 PHE A CA 1
ATOM 768 C C . PHE A 1 103 ? -2.130 -6.001 -2.046 1.00 97.00 103 PHE A C 1
ATOM 770 O O . PHE A 1 103 ? -2.892 -5.741 -1.114 1.00 97.00 103 PHE A O 1
ATOM 777 N N . PRO A 1 104 ? -2.553 -6.037 -3.326 1.00 97.31 104 PRO A N 1
ATOM 778 C CA . PRO A 1 104 ? -3.886 -5.603 -3.737 1.00 97.31 104 PRO A CA 1
ATOM 779 C C . PRO A 1 104 ? -5.043 -6.200 -2.934 1.00 97.31 104 PRO A C 1
ATOM 781 O O . PRO A 1 104 ? -5.950 -5.456 -2.578 1.00 97.31 104 PRO A O 1
ATOM 784 N N . LEU A 1 105 ? -5.016 -7.501 -2.612 1.00 97.56 105 LEU A N 1
ATOM 785 C CA . LEU A 1 105 ? -6.119 -8.160 -1.902 1.00 97.56 105 LEU A CA 1
ATOM 786 C C . LEU A 1 105 ? -6.295 -7.640 -0.462 1.00 97.56 105 LEU A C 1
ATOM 788 O O . LEU A 1 105 ? -7.412 -7.668 0.051 1.00 97.56 105 LEU A O 1
ATOM 792 N N . ASP A 1 106 ? -5.225 -7.154 0.177 1.00 97.56 106 ASP A N 1
ATOM 793 C CA . ASP A 1 106 ? -5.255 -6.612 1.545 1.00 97.56 106 ASP A CA 1
ATOM 794 C C . ASP A 1 106 ? -5.743 -5.155 1.603 1.00 97.56 106 ASP A C 1
ATOM 796 O O . ASP A 1 106 ? -6.075 -4.652 2.674 1.00 97.56 106 ASP A O 1
ATOM 800 N N . ILE A 1 107 ? -5.781 -4.451 0.467 1.00 97.88 107 ILE A N 1
ATOM 801 C CA . ILE A 1 107 ? -6.132 -3.028 0.415 1.00 97.88 107 ILE A CA 1
ATOM 802 C C . ILE A 1 107 ? -7.648 -2.865 0.497 1.00 97.88 107 ILE A C 1
ATOM 804 O O . ILE A 1 107 ? -8.389 -3.387 -0.335 1.00 97.88 107 ILE A O 1
ATOM 808 N N . GLU A 1 108 ? -8.097 -2.093 1.482 1.00 97.00 108 GLU A N 1
ATOM 809 C CA . GLU A 1 108 ? -9.486 -1.650 1.602 1.00 97.00 108 GLU A CA 1
ATOM 810 C C . GLU A 1 108 ? -9.723 -0.391 0.765 1.00 97.00 108 GLU A C 1
ATOM 812 O O . GLU A 1 108 ? -10.707 -0.293 0.039 1.00 97.00 108 GLU A O 1
ATOM 817 N N . TYR A 1 109 ? -8.799 0.570 0.831 1.00 96.44 109 TYR A N 1
ATOM 818 C CA . TYR A 1 109 ? -8.815 1.744 -0.035 1.00 96.44 109 TYR A CA 1
ATOM 819 C C . TYR A 1 109 ? -7.450 2.436 -0.099 1.00 96.44 109 TYR A C 1
ATOM 821 O O . TYR A 1 109 ? -6.611 2.309 0.796 1.00 96.44 109 TYR A O 1
ATOM 829 N N . ILE A 1 110 ? -7.258 3.225 -1.155 1.00 97.25 110 ILE A N 1
ATOM 830 C CA . ILE A 1 110 ? -6.178 4.205 -1.277 1.00 97.25 110 ILE A CA 1
ATOM 831 C C . ILE A 1 110 ? -6.810 5.593 -1.290 1.00 97.25 110 ILE A C 1
ATOM 833 O O . ILE A 1 110 ? -7.614 5.911 -2.163 1.00 97.25 110 ILE A O 1
ATOM 837 N N . GLU A 1 111 ? -6.452 6.423 -0.321 1.00 95.00 111 GLU A N 1
ATOM 838 C CA . GLU A 1 111 ? -6.875 7.817 -0.220 1.00 95.00 111 GLU A CA 1
ATOM 839 C C . GLU A 1 111 ? -5.714 8.734 -0.590 1.00 95.00 111 GLU A C 1
ATOM 841 O O . GLU A 1 111 ? -4.598 8.555 -0.107 1.00 95.00 111 GLU A O 1
ATOM 846 N N . VAL A 1 112 ? -5.980 9.744 -1.413 1.00 94.75 112 VAL A N 1
ATOM 847 C CA . VAL A 1 112 ? -5.004 10.771 -1.777 1.00 94.75 112 VAL A CA 1
ATOM 848 C C . VAL A 1 112 ? -5.581 12.132 -1.447 1.00 94.75 112 VAL A C 1
ATOM 850 O O . VAL A 1 112 ? -6.564 12.570 -2.045 1.00 94.75 112 VAL A O 1
ATOM 853 N N . VAL A 1 113 ? -4.930 12.823 -0.517 1.00 93.50 113 VAL A N 1
ATOM 854 C CA . VAL A 1 113 ? -5.252 14.195 -0.138 1.00 93.50 113 VAL A CA 1
ATOM 855 C C . VAL A 1 113 ? -4.182 15.108 -0.708 1.00 93.50 113 VAL A C 1
ATOM 857 O O . VAL A 1 113 ? -3.009 15.002 -0.357 1.00 93.50 113 VAL A O 1
ATOM 860 N N . ARG A 1 114 ? -4.569 16.019 -1.601 1.00 92.19 114 ARG A N 1
ATOM 861 C CA . ARG A 1 114 ? -3.623 16.906 -2.292 1.00 92.19 114 ARG A CA 1
ATOM 862 C C . ARG A 1 114 ? -3.581 18.278 -1.639 1.00 92.19 114 ARG A C 1
ATOM 864 O O . ARG A 1 114 ? -4.618 18.890 -1.414 1.00 92.19 114 ARG A O 1
ATOM 871 N N . GLY A 1 115 ? -2.391 18.833 -1.471 1.00 88.44 115 GLY A N 1
ATOM 872 C CA . GLY A 1 115 ? -2.135 20.139 -0.867 1.00 88.44 115 GLY A CA 1
ATOM 873 C C . GLY A 1 115 ? -1.874 20.086 0.639 1.00 88.44 115 GLY A C 1
ATOM 874 O O . GLY A 1 115 ? -1.988 19.049 1.282 1.00 88.44 115 GLY A O 1
ATOM 875 N N . THR A 1 116 ? -1.559 21.251 1.196 1.00 84.88 116 THR A N 1
ATOM 876 C CA . THR A 1 116 ? -1.080 21.448 2.575 1.00 84.88 116 THR A CA 1
ATOM 877 C C . THR A 1 116 ? -2.175 21.440 3.645 1.00 84.88 116 THR A C 1
ATOM 879 O O . THR A 1 116 ? -1.880 21.605 4.824 1.00 84.88 116 THR A O 1
ATOM 882 N N . ASN A 1 117 ? -3.444 21.300 3.257 1.00 83.12 117 ASN A N 1
ATOM 883 C CA . ASN A 1 117 ? -4.596 21.577 4.125 1.00 83.12 117 ASN A CA 1
ATOM 884 C C . ASN A 1 117 ? -5.056 20.377 4.969 1.00 83.12 117 ASN A C 1
ATOM 886 O O . ASN A 1 117 ? -6.145 20.427 5.533 1.00 83.12 117 ASN A O 1
ATOM 890 N N . ASP A 1 118 ? -4.271 19.298 5.047 1.00 86.75 118 ASP A N 1
ATOM 891 C CA . ASP A 1 118 ? -4.577 18.155 5.912 1.00 86.75 118 ASP A CA 1
ATOM 892 C C . ASP A 1 118 ? -3.809 18.254 7.244 1.00 86.75 118 ASP A C 1
ATOM 894 O O . ASP A 1 118 ? -2.616 17.925 7.295 1.00 86.75 118 ASP A O 1
ATOM 898 N N . PRO A 1 119 ? -4.467 18.685 8.338 1.00 85.19 119 PRO A N 1
ATOM 899 C CA . PRO A 1 119 ? -3.816 18.838 9.633 1.00 85.19 119 PRO A CA 1
ATOM 900 C C . PRO A 1 119 ? -3.552 17.498 10.334 1.00 85.19 119 PRO A C 1
ATOM 902 O O . PRO A 1 119 ? -2.843 17.481 11.338 1.00 85.19 119 PRO A O 1
ATOM 905 N N . ARG A 1 120 ? -4.097 16.372 9.843 1.00 85.25 120 ARG A N 1
ATOM 906 C CA . ARG A 1 120 ? -4.071 15.081 10.555 1.00 85.25 120 ARG A CA 1
ATOM 907 C C . ARG A 1 120 ? -2.665 14.504 10.712 1.00 85.25 120 ARG A C 1
ATOM 909 O O . ARG A 1 120 ? -2.433 13.732 11.637 1.00 85.25 120 ARG A O 1
ATOM 916 N N . TYR A 1 121 ? -1.732 14.858 9.825 1.00 84.94 121 TYR A N 1
ATOM 917 C CA . TYR A 1 121 ? -0.463 14.132 9.705 1.00 84.94 121 TYR A CA 1
ATOM 918 C C . TYR A 1 121 ? 0.811 14.980 9.834 1.00 84.94 121 TYR A C 1
ATOM 920 O O . TYR A 1 121 ? 1.907 14.420 9.792 1.00 84.94 121 TYR A O 1
ATOM 928 N N . GLY A 1 122 ? 0.709 16.295 10.045 1.00 84.12 122 GLY A N 1
ATOM 929 C CA . GLY A 1 122 ? 1.850 17.155 10.396 1.00 84.12 122 GLY A CA 1
ATOM 930 C C . GLY A 1 122 ? 2.945 17.270 9.321 1.00 84.12 122 GLY A C 1
ATOM 931 O O . GLY A 1 122 ? 2.651 17.412 8.138 1.00 84.12 122 GLY A O 1
ATOM 932 N N . LEU A 1 123 ? 4.220 17.247 9.744 1.00 83.31 123 LEU A N 1
ATOM 933 C CA . LEU A 1 123 ? 5.411 17.461 8.896 1.00 83.31 123 LEU A CA 1
ATOM 934 C C . LEU A 1 123 ? 5.480 16.498 7.704 1.00 83.31 123 LEU A C 1
ATOM 936 O O . LEU A 1 123 ? 4.908 15.418 7.768 1.00 83.31 123 LEU A O 1
ATOM 940 N N . HIS A 1 124 ? 6.250 16.828 6.662 1.00 83.62 124 HIS A N 1
ATOM 941 C CA . HIS A 1 124 ? 6.446 15.961 5.484 1.00 83.62 124 HIS A CA 1
ATOM 942 C C . HIS A 1 124 ? 5.174 15.739 4.637 1.00 83.62 124 HIS A C 1
ATOM 944 O O . HIS A 1 124 ? 5.032 14.708 3.994 1.00 83.62 124 HIS A O 1
ATOM 950 N N . ASN A 1 125 ? 4.239 16.696 4.669 1.00 87.81 125 ASN A N 1
ATOM 951 C CA . ASN A 1 125 ? 2.912 16.647 4.033 1.00 87.81 125 ASN A CA 1
ATOM 952 C C . ASN A 1 125 ? 2.654 17.900 3.161 1.00 87.81 1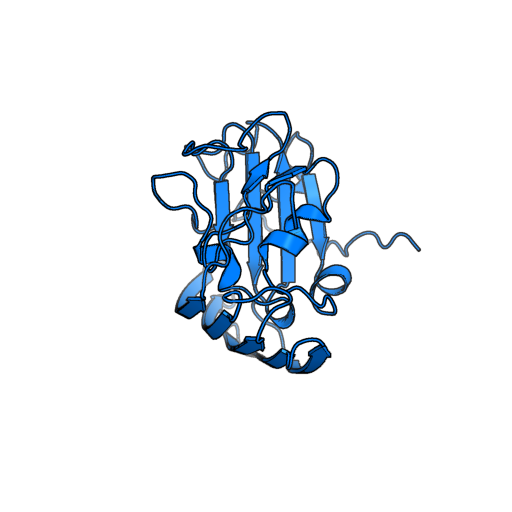25 ASN A C 1
ATOM 954 O O . ASN A 1 125 ? 1.544 18.420 3.117 1.00 87.81 125 ASN A O 1
ATOM 958 N N . ILE A 1 126 ? 3.702 18.463 2.544 1.00 88.81 126 ILE A N 1
ATOM 959 C CA . ILE A 1 126 ? 3.624 19.774 1.864 1.00 88.81 126 ILE A CA 1
ATOM 960 C C . ILE A 1 126 ? 2.874 19.651 0.532 1.00 88.81 126 ILE A C 1
ATOM 962 O O . ILE A 1 126 ? 2.016 20.465 0.204 1.00 88.81 126 ILE A O 1
ATOM 966 N N . GLY A 1 127 ? 3.168 18.597 -0.226 1.00 90.31 127 GLY A N 1
ATOM 967 C CA . GLY A 1 127 ? 2.420 18.247 -1.425 1.00 90.31 127 GLY A CA 1
ATOM 968 C C . GLY A 1 127 ? 1.056 17.664 -1.106 1.00 90.31 127 GLY A C 1
ATOM 969 O O . GLY A 1 127 ? 0.128 17.865 -1.885 1.00 90.31 127 GLY A O 1
ATOM 970 N N . GLY A 1 128 ? 0.940 16.989 0.039 1.00 92.69 128 GLY A N 1
ATOM 971 C CA . GLY A 1 128 ? -0.219 16.235 0.499 1.00 92.69 128 GLY A CA 1
ATOM 972 C C . GLY A 1 128 ? 0.185 14.841 0.984 1.00 92.69 128 GLY A C 1
ATOM 973 O O . GLY A 1 128 ? 1.369 14.576 1.228 1.00 92.69 128 GLY A O 1
ATOM 974 N N . ASN A 1 129 ? -0.788 13.944 1.119 1.00 93.44 129 ASN A N 1
ATOM 975 C CA . ASN A 1 129 ? -0.569 12.582 1.594 1.00 93.44 129 ASN A CA 1
ATOM 976 C C . ASN A 1 129 ? -1.315 11.534 0.775 1.00 93.44 129 ASN A C 1
ATOM 978 O O . ASN A 1 129 ? -2.278 11.822 0.066 1.00 93.44 129 ASN A O 1
ATOM 982 N N . ILE A 1 130 ? -0.818 10.310 0.895 1.00 94.44 130 ILE A N 1
ATOM 983 C CA . ILE A 1 130 ? -1.390 9.092 0.353 1.00 94.44 130 ILE A CA 1
ATOM 984 C C . ILE A 1 130 ? -1.550 8.137 1.525 1.00 94.44 130 ILE A C 1
ATOM 986 O O . ILE A 1 130 ? -0.558 7.776 2.154 1.00 94.44 130 ILE A O 1
ATOM 990 N N . ASN A 1 131 ? -2.774 7.725 1.819 1.00 95.06 131 ASN A N 1
ATOM 991 C CA . ASN A 1 131 ? -3.067 6.734 2.839 1.00 95.06 131 ASN A CA 1
ATOM 992 C C . ASN A 1 131 ? -3.545 5.441 2.189 1.00 95.06 131 ASN A C 1
ATOM 994 O O . ASN A 1 131 ? -4.598 5.406 1.558 1.00 95.06 131 ASN A O 1
ATOM 998 N N . VAL A 1 132 ? -2.773 4.376 2.373 1.00 97.25 132 VAL A N 1
ATOM 999 C CA . VAL A 1 132 ? -3.158 3.019 1.995 1.00 97.25 132 VAL A CA 1
ATOM 1000 C C . VAL A 1 132 ? -3.731 2.349 3.231 1.00 97.25 132 VAL A C 1
ATOM 1002 O O . VAL A 1 132 ? -3.005 2.015 4.171 1.00 97.25 132 VAL A O 1
ATOM 1005 N N . ALA A 1 133 ? -5.047 2.185 3.244 1.00 96.81 133 ALA A N 1
ATOM 1006 C CA . ALA A 1 133 ? -5.738 1.485 4.307 1.00 96.81 133 ALA A CA 1
ATOM 1007 C C . ALA A 1 133 ? -5.859 0.008 3.948 1.00 96.81 133 ALA A C 1
ATOM 1009 O O . ALA A 1 133 ? -6.351 -0.356 2.879 1.00 96.81 133 ALA A O 1
ATOM 1010 N N . THR A 1 134 ? -5.413 -0.838 4.867 1.00 97.50 134 THR A N 1
ATOM 1011 C CA . THR A 1 134 ? -5.601 -2.286 4.772 1.00 97.50 134 THR A CA 1
ATOM 1012 C C . THR A 1 134 ? -6.878 -2.706 5.474 1.00 97.50 134 THR A C 1
ATOM 1014 O O . THR A 1 134 ? -7.325 -2.032 6.413 1.00 97.50 134 THR A O 1
ATOM 1017 N N . ARG A 1 135 ? -7.432 -3.841 5.052 1.00 96.12 135 ARG A N 1
ATOM 1018 C CA . ARG A 1 135 ? -8.646 -4.428 5.619 1.00 96.12 135 ARG A CA 1
ATOM 1019 C C . ARG A 1 135 ? -8.584 -4.470 7.148 1.00 96.12 135 ARG A C 1
ATOM 1021 O O . ARG A 1 135 ? -7.571 -4.833 7.752 1.00 96.12 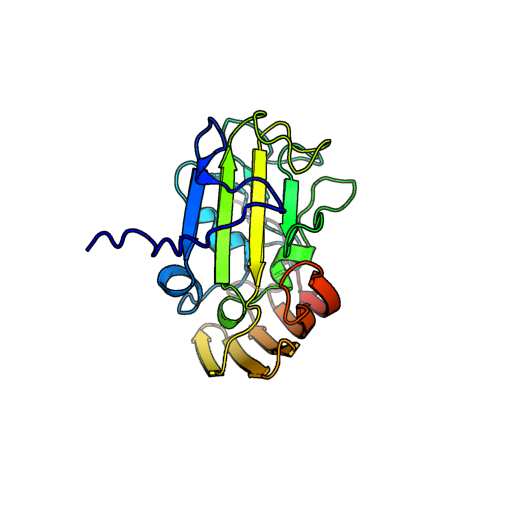135 ARG A O 1
ATOM 1028 N N . GLN A 1 136 ? -9.682 -4.077 7.784 1.00 94.88 136 GLN A N 1
ATOM 1029 C CA . GLN A 1 136 ? -9.812 -4.044 9.236 1.00 94.88 136 GLN A CA 1
ATOM 1030 C C . GLN A 1 136 ? -11.254 -4.360 9.639 1.00 94.88 136 GLN A C 1
ATOM 1032 O O . GLN A 1 136 ? -12.169 -3.662 9.216 1.00 94.88 136 GLN A O 1
ATOM 1037 N N . GLY A 1 137 ? -11.440 -5.368 10.489 1.00 94.62 137 GLY A N 1
ATOM 1038 C CA . GLY A 1 137 ? -12.759 -5.877 10.863 1.00 94.62 137 GLY A CA 1
ATOM 1039 C C . GLY A 1 137 ? -13.373 -6.796 9.812 1.00 94.62 137 GLY A C 1
ATOM 1040 O O . GLY A 1 137 ? -12.678 -7.302 8.923 1.00 94.62 137 GLY A O 1
ATOM 1041 N N . GLY A 1 138 ? -14.679 -7.013 9.943 1.00 94.94 138 GLY A N 1
ATOM 1042 C CA . GLY A 1 138 ? -15.481 -7.836 9.042 1.00 94.94 138 GLY A CA 1
ATOM 1043 C C . GLY A 1 138 ? -15.292 -9.347 9.217 1.00 94.94 138 GLY A C 1
ATOM 1044 O O . GLY A 1 138 ? -14.448 -9.819 9.975 1.00 94.94 138 GLY A O 1
ATOM 1045 N N . ASN A 1 139 ? -16.105 -10.116 8.490 1.00 97.44 139 ASN A N 1
ATOM 1046 C CA . ASN A 1 139 ? -16.081 -11.579 8.481 1.00 97.44 139 ASN A CA 1
ATOM 1047 C C . ASN A 1 139 ? -15.938 -12.076 7.040 1.00 97.44 139 ASN A C 1
ATOM 1049 O O . ASN A 1 139 ? -16.900 -12.043 6.274 1.00 97.44 139 ASN A O 1
ATOM 1053 N N . TYR A 1 140 ? -14.735 -12.496 6.655 1.00 97.69 140 TYR A N 1
ATOM 1054 C CA . TYR A 1 140 ? -14.441 -12.913 5.285 1.00 97.69 140 TYR A CA 1
ATOM 1055 C C . TYR A 1 140 ? -13.282 -13.904 5.222 1.00 97.69 140 TYR A C 1
ATOM 1057 O O . TYR A 1 140 ? -12.376 -13.891 6.053 1.00 97.69 140 TYR A O 1
ATOM 1065 N N . ILE A 1 141 ? -13.291 -14.720 4.169 1.00 98.19 141 ILE A N 1
ATOM 1066 C CA . ILE A 1 141 ? -12.166 -15.555 3.755 1.00 98.19 141 ILE A CA 1
ATOM 1067 C C . ILE A 1 141 ? -12.008 -15.348 2.254 1.00 98.19 141 ILE A C 1
ATOM 1069 O O . ILE A 1 141 ? -12.885 -15.723 1.475 1.00 98.19 141 ILE A O 1
ATOM 1073 N N . ASN A 1 142 ? -10.918 -14.712 1.840 1.00 98.12 142 ASN A N 1
ATOM 1074 C CA . ASN A 1 142 ? -10.634 -14.447 0.437 1.00 98.12 142 ASN A CA 1
ATOM 1075 C C . ASN A 1 142 ? -9.255 -14.995 0.075 1.00 98.12 142 ASN A C 1
ATOM 1077 O O . ASN A 1 142 ? -8.312 -14.903 0.856 1.00 98.12 142 ASN A O 1
ATOM 1081 N N . ALA A 1 143 ? -9.134 -15.553 -1.123 1.00 97.88 143 ALA A N 1
ATOM 1082 C CA . ALA A 1 143 ? -7.871 -16.020 -1.665 1.00 97.88 143 ALA A CA 1
ATOM 1083 C C . ALA A 1 143 ? -7.798 -15.683 -3.151 1.00 97.88 143 ALA A C 1
ATOM 1085 O O . ALA A 1 143 ? -8.815 -15.665 -3.844 1.00 97.88 143 ALA A O 1
ATOM 1086 N N . ARG A 1 144 ? -6.584 -15.429 -3.631 1.00 96.88 144 ARG A N 1
ATOM 1087 C CA . ARG A 1 144 ? -6.298 -15.122 -5.025 1.00 96.88 144 ARG A CA 1
ATOM 1088 C C . ARG A 1 144 ? -5.064 -15.887 -5.472 1.00 96.88 144 ARG A C 1
ATOM 1090 O O . ARG A 1 144 ? -4.049 -15.900 -4.779 1.00 96.88 144 ARG A O 1
ATOM 1097 N N . LEU A 1 145 ? -5.171 -16.490 -6.648 1.00 97.44 145 LEU A N 1
ATOM 1098 C CA . LEU A 1 145 ? -4.072 -17.114 -7.367 1.00 97.44 145 LEU A CA 1
ATOM 1099 C C . LEU A 1 145 ? -3.951 -16.421 -8.724 1.00 97.44 145 LEU A C 1
ATOM 1101 O O . LEU A 1 145 ? -4.935 -16.345 -9.459 1.00 97.44 145 LEU A O 1
ATOM 1105 N N . SER A 1 146 ? -2.755 -15.948 -9.053 1.00 97.19 146 SER A N 1
ATOM 1106 C CA . SER A 1 146 ? -2.452 -15.339 -10.346 1.00 97.19 146 SER A CA 1
ATOM 1107 C C . SER A 1 146 ? -1.276 -16.074 -10.983 1.00 97.19 146 SER A C 1
ATOM 1109 O O . SER A 1 146 ? -0.264 -16.327 -10.330 1.00 97.19 146 SER A O 1
ATOM 1111 N N . VAL A 1 147 ? -1.403 -16.403 -12.266 1.00 97.00 147 VAL A N 1
ATOM 1112 C CA . VAL A 1 147 ? -0.323 -16.956 -13.093 1.00 97.00 147 VAL A CA 1
ATOM 1113 C C . VAL A 1 147 ? -0.271 -16.194 -14.412 1.00 97.00 147 VAL A C 1
ATOM 1115 O O . VAL A 1 147 ? -1.315 -15.799 -14.933 1.00 97.00 147 VAL A O 1
ATOM 1118 N N . GLY A 1 148 ? 0.920 -15.954 -14.954 1.00 95.94 148 GLY A N 1
ATOM 1119 C CA . GLY A 1 148 ? 1.052 -15.156 -16.171 1.00 95.94 148 GLY A CA 1
ATOM 1120 C C . GLY A 1 148 ? 2.433 -15.196 -16.813 1.00 95.94 148 GLY A C 1
ATOM 1121 O O . GLY A 1 148 ? 3.276 -16.030 -16.483 1.00 95.94 148 GLY A O 1
ATOM 1122 N N . SER A 1 149 ? 2.648 -14.274 -17.753 1.00 96.44 149 SER A N 1
ATOM 1123 C CA . SER A 1 149 ? 3.903 -14.119 -18.496 1.00 96.44 149 SER A CA 1
ATOM 1124 C C . SER A 1 149 ? 5.122 -13.989 -17.581 1.00 96.44 149 SER A C 1
ATOM 1126 O O . SER A 1 149 ? 5.001 -13.593 -16.421 1.00 96.44 149 SER A O 1
ATOM 1128 N N . PHE A 1 150 ? 6.306 -14.296 -18.118 1.00 96.25 150 PHE A N 1
ATOM 1129 C CA . PHE A 1 150 ? 7.579 -14.234 -17.383 1.00 96.25 150 PHE A CA 1
ATOM 1130 C C . PHE A 1 150 ? 7.596 -15.127 -16.135 1.00 96.25 150 PHE A C 1
ATOM 1132 O O . PHE A 1 150 ? 8.130 -14.744 -15.096 1.00 96.25 150 PHE A O 1
ATOM 1139 N N . ASN A 1 151 ? 6.947 -16.297 -16.234 1.00 96.94 151 ASN A N 1
ATOM 1140 C CA . ASN A 1 151 ? 6.817 -17.258 -15.137 1.00 96.94 151 ASN A CA 1
ATOM 1141 C C . ASN A 1 151 ? 6.272 -16.609 -13.847 1.00 96.94 151 ASN A C 1
ATOM 1143 O O . ASN A 1 151 ? 6.671 -16.955 -12.736 1.00 96.94 151 ASN A O 1
ATOM 1147 N N . THR A 1 152 ? 5.375 -15.629 -13.998 1.00 97.38 152 THR A N 1
ATOM 1148 C CA . THR A 1 152 ? 4.825 -14.894 -12.860 1.00 97.38 152 THR A CA 1
ATOM 1149 C C . THR A 1 152 ? 3.827 -15.772 -12.127 1.00 97.38 152 THR A C 1
ATOM 1151 O O . THR A 1 152 ? 2.887 -16.286 -12.734 1.00 97.38 152 THR A O 1
ATOM 1154 N N . GLN A 1 153 ? 4.022 -15.918 -10.820 1.00 97.81 153 GLN A N 1
ATOM 1155 C CA . GLN A 1 153 ? 3.159 -16.674 -9.924 1.00 97.81 153 GLN A CA 1
ATOM 1156 C C . GLN A 1 153 ? 2.917 -15.854 -8.662 1.00 97.81 153 GLN A C 1
ATOM 1158 O O . GLN A 1 153 ? 3.857 -15.403 -8.004 1.00 97.81 153 GLN A O 1
ATOM 1163 N N . GLU A 1 154 ? 1.653 -15.683 -8.300 1.00 97.94 154 GLU A N 1
ATOM 1164 C CA . GLU A 1 154 ? 1.261 -14.954 -7.104 1.00 97.94 154 GLU A CA 1
ATOM 1165 C C . GLU A 1 154 ? 0.151 -15.681 -6.356 1.00 97.94 154 GLU A C 1
ATOM 1167 O O . GLU A 1 154 ? -0.828 -16.128 -6.950 1.00 97.94 154 GLU A O 1
ATOM 1172 N N . VAL A 1 155 ? 0.296 -15.753 -5.036 1.00 98.12 155 VAL A N 1
ATOM 1173 C CA . VAL A 1 155 ? -0.732 -16.241 -4.119 1.00 98.12 155 VAL A CA 1
ATOM 1174 C C . VAL A 1 155 ? -0.965 -15.182 -3.057 1.00 98.12 155 VAL A C 1
ATOM 1176 O O . VAL A 1 155 ? -0.007 -14.696 -2.455 1.00 98.12 155 VAL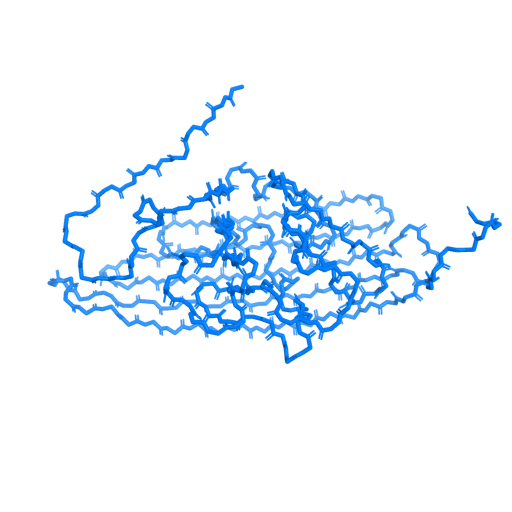 A O 1
ATOM 1179 N N . GLN A 1 156 ? -2.228 -14.858 -2.804 1.00 98.50 156 GLN A N 1
ATOM 1180 C CA . GLN A 1 156 ? -2.660 -13.981 -1.719 1.00 98.50 156 GLN A CA 1
ATOM 1181 C C . GLN A 1 156 ? -3.806 -14.648 -0.954 1.00 98.50 156 GLN A C 1
ATOM 1183 O O . GLN A 1 156 ? -4.677 -15.270 -1.563 1.00 98.50 156 GLN A O 1
ATOM 1188 N N . ALA A 1 157 ? -3.832 -14.506 0.367 1.00 98.50 157 ALA A N 1
ATOM 1189 C CA . ALA A 1 157 ? -4.936 -14.946 1.209 1.00 98.50 157 ALA A CA 1
ATOM 1190 C C . ALA A 1 157 ? -5.188 -13.933 2.327 1.00 98.50 157 ALA A C 1
ATOM 1192 O O . ALA A 1 157 ? -4.251 -13.450 2.963 1.00 98.50 157 ALA A O 1
ATOM 1193 N N . ALA A 1 158 ? -6.463 -13.636 2.558 1.00 98.50 158 ALA A N 1
ATOM 1194 C CA . ALA A 1 158 ? -6.937 -12.684 3.545 1.00 98.50 158 ALA A CA 1
ATOM 1195 C C . ALA A 1 158 ? -8.064 -13.315 4.374 1.00 98.50 158 ALA A C 1
ATOM 1197 O O . ALA A 1 158 ? -9.013 -13.886 3.829 1.00 98.50 158 ALA A O 1
ATOM 1198 N N . LEU A 1 159 ? -7.965 -13.187 5.692 1.00 98.62 159 LEU A N 1
ATOM 1199 C CA . LEU A 1 159 ? -8.950 -13.660 6.658 1.00 98.62 159 LEU A CA 1
ATOM 1200 C C . LEU A 1 159 ? -9.317 -12.501 7.579 1.00 98.62 159 LEU A C 1
ATOM 1202 O O . LEU A 1 159 ? -8.439 -11.898 8.190 1.00 98.62 159 LEU A O 1
ATOM 1206 N N . GLY A 1 160 ? -10.608 -12.218 7.704 1.00 98.44 160 GLY A N 1
ATOM 1207 C CA . GLY A 1 160 ? -11.150 -11.290 8.687 1.00 98.44 160 GLY A CA 1
ATOM 1208 C C . GLY A 1 160 ? -12.154 -12.004 9.569 1.00 98.44 160 GLY A C 1
ATOM 1209 O O . GLY A 1 160 ? -12.998 -12.746 9.063 1.00 98.44 160 GLY A O 1
ATOM 1210 N N . HIS A 1 161 ? -12.058 -11.783 10.873 1.00 98.25 161 HIS A N 1
ATOM 1211 C CA . HIS A 1 161 ? -13.070 -12.202 11.823 1.00 98.25 161 HIS A CA 1
ATOM 1212 C C . HIS A 1 161 ? -13.315 -11.104 12.849 1.00 98.25 161 HIS A C 1
ATOM 1214 O O . HIS A 1 161 ? -12.379 -10.614 13.483 1.00 98.25 161 HIS A O 1
ATOM 1220 N N . GLU A 1 162 ? -14.578 -10.749 13.044 1.00 97.12 162 GLU A N 1
ATOM 1221 C CA . GLU A 1 162 ? -14.987 -9.753 14.022 1.00 97.12 162 GLU A CA 1
ATOM 1222 C C . GLU A 1 162 ? -16.180 -10.264 14.823 1.00 97.12 162 GLU A C 1
ATOM 1224 O O . GLU A 1 162 ? -17.205 -10.662 14.259 1.00 97.12 162 GLU A O 1
ATOM 1229 N N . SER A 1 163 ? -16.021 -10.264 16.146 1.00 96.00 163 SER A N 1
ATOM 1230 C CA . SER A 1 163 ? -17.040 -10.701 17.096 1.00 96.00 163 SER A CA 1
ATOM 1231 C C . SER A 1 163 ? -16.829 -10.035 18.455 1.00 96.00 163 SER A C 1
ATOM 1233 O O . SER A 1 163 ? -15.694 -9.897 18.911 1.00 96.00 163 SER A O 1
ATOM 1235 N N . GLY A 1 164 ? -17.919 -9.611 19.104 1.00 92.62 164 GLY A N 1
ATOM 1236 C CA . GLY A 1 164 ? -17.886 -9.052 20.463 1.00 92.62 164 GLY A CA 1
ATOM 1237 C C . GLY A 1 164 ? -16.939 -7.857 20.636 1.00 92.62 164 GLY A C 1
ATOM 1238 O O . GLY A 1 164 ? -16.189 -7.812 21.605 1.00 92.62 164 GLY A O 1
ATOM 1239 N N . GLY A 1 165 ? -16.897 -6.940 19.663 1.00 92.06 165 GLY A N 1
ATOM 1240 C CA . GLY A 1 165 ? -16.020 -5.761 19.701 1.00 92.06 165 GLY A CA 1
ATOM 1241 C C . GLY A 1 165 ? -14.541 -6.043 19.405 1.00 92.06 165 GLY A C 1
ATOM 1242 O O . GLY A 1 165 ? -13.740 -5.107 19.385 1.00 92.06 165 GLY A O 1
ATOM 1243 N N . PHE A 1 166 ? -14.163 -7.299 19.142 1.00 96.62 166 PHE A N 1
ATOM 1244 C CA . PHE A 1 166 ? -12.802 -7.687 18.785 1.00 96.62 166 PHE A CA 1
ATOM 1245 C C . PHE A 1 166 ? -12.698 -8.078 17.308 1.00 96.62 166 PHE A C 1
ATOM 1247 O O . PHE A 1 166 ? -13.289 -9.062 16.862 1.00 96.62 166 PHE A O 1
ATOM 1254 N N . ALA A 1 167 ? -11.917 -7.304 16.560 1.00 97.88 167 ALA A N 1
ATOM 1255 C CA . ALA A 1 167 ? -11.621 -7.496 15.148 1.00 97.88 167 ALA A CA 1
ATOM 1256 C C . ALA A 1 167 ? -10.212 -8.067 14.964 1.00 97.88 167 ALA A C 1
ATOM 1258 O O . ALA A 1 167 ? -9.242 -7.536 15.511 1.00 97.88 167 ALA A O 1
ATOM 1259 N N . GLN A 1 168 ? -10.104 -9.117 14.156 1.00 98.25 168 GLN A N 1
ATOM 1260 C CA . GLN A 1 168 ? -8.858 -9.791 13.811 1.00 98.25 168 GLN A CA 1
ATOM 1261 C C . GLN A 1 168 ? -8.756 -9.917 12.297 1.00 98.25 168 GLN A C 1
ATOM 1263 O O . GLN A 1 168 ? -9.668 -10.431 11.651 1.00 98.25 168 GLN A O 1
ATOM 1268 N N . ASN A 1 169 ? -7.638 -9.482 11.727 1.00 98.62 169 ASN A N 1
ATOM 1269 C CA . ASN A 1 169 ? -7.372 -9.617 10.302 1.00 98.62 169 ASN A CA 1
ATOM 1270 C C . ASN A 1 169 ? -5.991 -10.216 10.090 1.00 98.62 169 ASN A C 1
ATOM 1272 O O . ASN A 1 169 ? -5.025 -9.800 10.729 1.00 98.62 169 ASN A O 1
ATOM 1276 N N . TYR A 1 170 ? -5.907 -11.171 9.173 1.00 98.62 170 TYR A N 1
ATOM 1277 C CA . TYR A 1 170 ? -4.685 -11.865 8.808 1.00 98.62 170 TYR A CA 1
ATOM 1278 C C . TYR A 1 170 ? -4.513 -11.823 7.301 1.00 98.62 170 TYR A C 1
ATOM 1280 O O . TYR A 1 170 ? -5.459 -12.077 6.553 1.00 98.62 170 TYR A O 1
ATOM 1288 N N . PHE A 1 171 ? -3.290 -11.551 6.869 1.00 98.62 171 PHE A N 1
ATOM 1289 C CA . PHE A 1 171 ? -2.937 -11.500 5.464 1.00 98.62 171 PHE A CA 1
ATOM 1290 C C . PHE A 1 171 ? -1.631 -12.244 5.211 1.00 98.62 171 PHE A C 1
ATOM 1292 O O . PHE A 1 171 ? -0.675 -12.121 5.97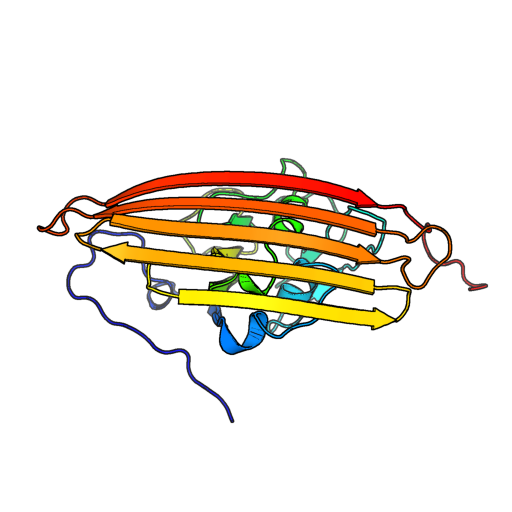8 1.00 98.62 171 PHE A O 1
ATOM 1299 N N . VAL A 1 172 ? -1.576 -12.997 4.118 1.00 98.50 172 VAL A N 1
ATOM 1300 C CA . VAL A 1 172 ? -0.343 -13.600 3.614 1.00 98.50 172 VAL A CA 1
ATOM 1301 C C . VAL A 1 172 ? -0.308 -13.512 2.098 1.00 98.50 172 VAL A C 1
ATOM 1303 O O . VAL A 1 172 ? -1.298 -13.792 1.424 1.00 98.50 172 VAL A O 1
ATOM 1306 N N . ALA A 1 173 ? 0.848 -13.151 1.556 1.00 98.31 173 ALA A N 1
ATOM 1307 C CA . ALA A 1 173 ? 1.066 -13.126 0.123 1.00 98.31 173 ALA A CA 1
ATOM 1308 C C . ALA A 1 173 ? 2.491 -13.510 -0.258 1.00 98.31 173 ALA A C 1
ATOM 1310 O O . ALA A 1 173 ? 3.446 -13.288 0.491 1.00 98.31 173 ALA A O 1
ATOM 1311 N N . LYS A 1 174 ? 2.627 -14.056 -1.465 1.00 98.06 174 LYS A N 1
ATOM 1312 C CA . LYS A 1 174 ? 3.900 -14.330 -2.127 1.00 98.06 174 LYS A CA 1
ATOM 1313 C C . LYS A 1 174 ? 3.750 -14.080 -3.623 1.00 98.06 174 LYS A C 1
ATOM 1315 O O . LYS A 1 174 ? 2.825 -14.609 -4.228 1.00 98.06 174 LYS A O 1
ATOM 1320 N N . GLN A 1 175 ? 4.689 -13.344 -4.205 1.00 97.75 175 GLN A N 1
ATOM 1321 C CA . GLN A 1 175 ? 4.809 -13.096 -5.641 1.00 97.75 175 GLN A CA 1
ATOM 1322 C C . GLN A 1 175 ? 6.234 -13.454 -6.089 1.00 97.75 175 GLN A C 1
ATOM 1324 O O . GLN A 1 175 ? 7.199 -13.061 -5.431 1.00 97.75 175 GLN A O 1
ATOM 1329 N N . ASP A 1 176 ? 6.369 -14.215 -7.174 1.00 97.44 176 ASP A N 1
ATOM 1330 C CA . ASP A 1 176 ? 7.635 -14.547 -7.849 1.00 97.44 176 ASP A CA 1
ATOM 1331 C C . ASP A 1 176 ? 7.445 -14.302 -9.352 1.00 97.44 176 ASP A C 1
ATOM 1333 O O . ASP A 1 176 ? 6.405 -14.656 -9.907 1.00 97.44 176 ASP A O 1
ATOM 1337 N N . SER A 1 177 ? 8.407 -13.652 -9.997 1.00 97.12 177 SER A N 1
ATOM 1338 C CA . SER A 1 177 ? 8.373 -13.347 -11.429 1.00 97.12 177 SER A CA 1
ATOM 1339 C C . SER A 1 177 ? 9.790 -13.201 -11.958 1.00 97.12 177 SER A C 1
ATOM 1341 O O . SER A 1 177 ? 10.611 -12.521 -11.337 1.00 97.12 177 SER A O 1
ATOM 1343 N N . ASP A 1 178 ? 10.074 -13.786 -13.122 1.00 95.62 178 ASP A N 1
ATOM 1344 C CA . ASP A 1 178 ? 11.371 -13.630 -13.792 1.00 95.62 178 ASP A CA 1
ATOM 1345 C C . ASP A 1 178 ? 11.545 -12.225 -14.392 1.00 95.62 178 ASP A C 1
ATOM 1347 O O . ASP A 1 178 ? 12.675 -11.771 -14.586 1.00 95.62 178 ASP A O 1
ATOM 1351 N N . GLY A 1 179 ? 10.434 -11.508 -14.591 1.00 92.75 179 GLY A N 1
ATOM 1352 C CA . GLY A 1 179 ? 10.401 -10.179 -15.185 1.00 92.75 179 GLY A CA 1
ATOM 1353 C C . GLY A 1 179 ? 10.673 -10.185 -16.694 1.00 92.75 179 GLY A C 1
ATOM 1354 O O . GLY A 1 179 ? 10.995 -11.203 -17.302 1.00 92.75 179 GLY A O 1
ATOM 1355 N N . TYR A 1 180 ? 10.476 -9.028 -17.327 1.00 90.12 180 TYR A N 1
ATOM 1356 C CA . TYR A 1 180 ? 10.523 -8.909 -18.790 1.00 90.12 180 TYR A CA 1
ATOM 1357 C C . TYR A 1 180 ? 11.930 -8.676 -19.360 1.00 90.12 180 TYR A C 1
ATOM 1359 O O . TYR A 1 180 ? 12.137 -8.859 -20.556 1.00 90.12 180 TYR A O 1
ATOM 1367 N N . ARG A 1 181 ? 12.882 -8.251 -18.519 1.00 90.75 181 ARG A N 1
ATOM 1368 C CA . ARG A 1 181 ? 14.286 -7.987 -18.877 1.00 90.75 181 ARG A CA 1
ATOM 1369 C C . ARG A 1 181 ? 15.217 -9.010 -18.245 1.00 90.75 181 ARG A C 1
ATOM 1371 O O . ARG A 1 181 ? 14.959 -9.511 -17.146 1.00 90.75 181 ARG A O 1
ATOM 1378 N N . ASP A 1 182 ? 16.370 -9.211 -18.866 1.00 89.56 182 ASP A N 1
ATOM 1379 C CA . ASP A 1 182 ? 17.483 -9.887 -18.207 1.00 89.56 182 ASP A CA 1
ATOM 1380 C C . ASP A 1 182 ? 17.830 -9.172 -16.898 1.00 89.56 182 ASP A C 1
ATOM 1382 O O . ASP A 1 182 ? 17.820 -7.947 -16.822 1.00 89.56 182 ASP A O 1
ATOM 1386 N N . HIS A 1 183 ? 18.122 -9.939 -15.846 1.00 91.75 183 HIS A N 1
ATOM 1387 C CA . HIS A 1 183 ? 18.369 -9.405 -14.499 1.00 91.75 183 HIS A CA 1
ATOM 1388 C C . HIS A 1 183 ? 17.195 -8.605 -13.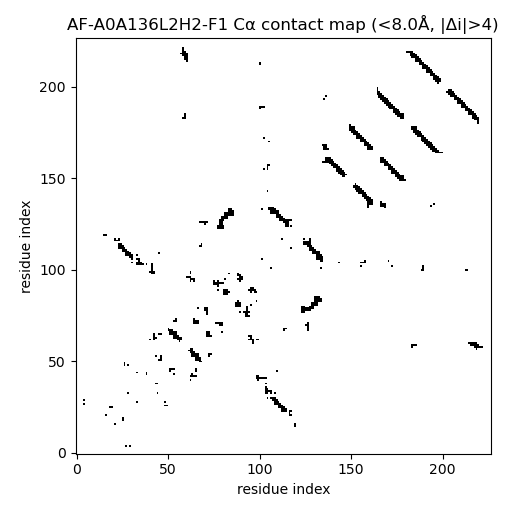893 1.00 91.75 183 HIS A C 1
ATOM 1390 O O . HIS A 1 183 ? 17.424 -7.727 -13.065 1.00 91.75 183 HIS A O 1
ATOM 1396 N N . SER A 1 184 ? 15.940 -8.942 -14.225 1.00 93.19 184 SER A N 1
ATOM 1397 C CA . SER A 1 184 ? 14.747 -8.311 -13.621 1.00 93.19 184 SER A CA 1
ATOM 1398 C C . SER A 1 184 ? 13.921 -9.202 -12.682 1.00 93.19 184 SER A C 1
ATOM 1400 O O . SER A 1 184 ? 12.878 -8.770 -12.192 1.00 93.19 184 SER A O 1
ATOM 1402 N N . ARG A 1 185 ? 14.406 -10.413 -12.364 1.00 95.62 185 ARG A N 1
ATOM 1403 C CA . ARG A 1 185 ? 13.710 -11.338 -11.458 1.00 95.62 185 ARG A CA 1
ATOM 1404 C C . ARG A 1 185 ? 13.409 -10.691 -10.105 1.00 95.62 185 ARG A C 1
ATOM 1406 O O . ARG A 1 185 ? 14.304 -10.122 -9.475 1.00 95.62 185 ARG A O 1
ATOM 1413 N N . SER A 1 186 ? 12.177 -10.853 -9.633 1.00 95.75 186 SER A N 1
ATOM 1414 C CA . SER A 1 186 ? 11.696 -10.318 -8.365 1.00 95.75 186 SER A CA 1
ATOM 1415 C C . SER A 1 186 ? 10.887 -11.351 -7.592 1.00 95.75 186 SER A C 1
ATOM 1417 O O . SER A 1 186 ? 10.056 -12.063 -8.152 1.00 95.75 186 SER A O 1
ATOM 1419 N N . LYS A 1 187 ? 11.126 -11.416 -6.285 1.00 96.44 187 LYS A N 1
ATOM 1420 C CA . LYS A 1 187 ? 10.424 -12.285 -5.352 1.00 96.44 187 LYS A CA 1
ATOM 1421 C C . LYS A 1 187 ? 10.118 -11.514 -4.078 1.00 96.44 187 LYS A C 1
ATOM 1423 O O . LYS A 1 187 ? 11.027 -11.052 -3.388 1.00 96.44 187 LYS A O 1
ATOM 1428 N N . LYS A 1 188 ? 8.840 -11.414 -3.729 1.00 95.62 188 LYS A N 1
ATOM 1429 C CA . LYS A 1 188 ? 8.398 -10.773 -2.489 1.00 95.62 188 LYS A CA 1
ATOM 1430 C C . LYS A 1 188 ? 7.386 -11.616 -1.741 1.00 95.62 188 LYS A C 1
ATOM 1432 O O . LYS A 1 188 ? 6.595 -12.340 -2.342 1.00 95.62 188 LYS A O 1
ATOM 1437 N N . TYR A 1 189 ? 7.421 -11.521 -0.421 1.00 96.69 189 TYR A N 1
ATOM 1438 C CA . TYR A 1 189 ? 6.409 -12.104 0.446 1.00 96.69 189 TYR A CA 1
ATOM 1439 C C . TYR A 1 189 ? 6.061 -11.144 1.577 1.00 96.69 189 TYR A C 1
ATOM 1441 O O . TYR A 1 189 ? 6.914 -10.406 2.072 1.00 96.69 189 TYR A O 1
ATOM 1449 N N . GLY A 1 190 ? 4.796 -11.170 1.979 1.00 97.00 190 GLY A N 1
ATOM 1450 C CA . GLY A 1 190 ? 4.255 -10.346 3.048 1.00 97.00 190 GLY A CA 1
ATOM 1451 C C . GLY A 1 190 ? 3.382 -11.178 3.972 1.00 97.00 190 GLY A C 1
ATOM 1452 O O . GLY A 1 190 ? 2.640 -12.045 3.516 1.00 97.00 190 GLY A O 1
ATOM 1453 N N . VAL A 1 191 ? 3.479 -10.910 5.269 1.00 98.19 191 VAL A N 1
ATOM 1454 C CA . VAL A 1 191 ? 2.582 -11.436 6.298 1.00 98.19 191 VAL A CA 1
ATOM 1455 C C . VAL A 1 191 ? 2.125 -10.262 7.151 1.00 98.19 191 VAL A C 1
ATOM 1457 O O . VAL A 1 191 ? 2.947 -9.454 7.581 1.00 98.19 191 VAL A O 1
ATOM 1460 N N . GLY A 1 192 ? 0.825 -10.162 7.396 1.00 97.88 192 GLY A N 1
ATOM 1461 C CA . GLY A 1 192 ? 0.219 -9.096 8.182 1.00 97.88 192 GLY A CA 1
ATOM 1462 C C . GLY A 1 192 ? -0.781 -9.636 9.194 1.00 97.88 192 GLY A C 1
ATOM 1463 O O . GLY A 1 192 ? -1.476 -10.616 8.932 1.00 97.88 192 GLY A O 1
ATOM 1464 N N . GLY A 1 193 ? -0.848 -8.978 10.346 1.00 98.06 193 GLY A N 1
ATOM 1465 C CA . GLY A 1 193 ? -1.845 -9.207 11.383 1.00 98.06 193 GLY A CA 1
ATOM 1466 C C . GLY A 1 193 ? -2.327 -7.880 11.962 1.00 98.06 193 GLY A C 1
ATOM 1467 O O . GLY A 1 193 ? -1.516 -6.988 12.231 1.00 98.06 193 GLY A O 1
ATOM 1468 N N . LYS A 1 194 ? -3.640 -7.743 12.156 1.00 98.12 194 LYS A N 1
ATOM 1469 C CA . LYS A 1 194 ? -4.262 -6.609 12.849 1.00 98.12 194 LYS A CA 1
ATOM 1470 C C . LYS A 1 194 ? -5.217 -7.129 13.911 1.00 98.12 194 LYS A C 1
ATOM 1472 O O . LYS A 1 194 ? -6.031 -8.003 13.628 1.00 98.12 194 LYS A O 1
ATOM 1477 N N . TRP A 1 195 ? -5.149 -6.544 15.100 1.00 98.19 195 TRP A N 1
ATOM 1478 C CA . TRP A 1 195 ? -6.053 -6.823 16.211 1.00 98.19 195 TRP A CA 1
ATOM 1479 C C . TRP A 1 195 ? -6.576 -5.507 16.741 1.00 98.19 195 TRP A C 1
ATOM 1481 O O . TRP A 1 195 ? -5.785 -4.659 17.145 1.00 98.19 195 TRP A O 1
ATOM 1491 N N . PHE A 1 196 ? -7.888 -5.321 16.732 1.00 96.94 196 PHE A N 1
ATOM 1492 C CA . PHE A 1 196 ? -8.524 -4.118 17.250 1.00 96.94 196 PHE A CA 1
ATOM 1493 C C . PHE A 1 196 ? -9.621 -4.491 18.229 1.00 96.94 196 PHE A C 1
ATOM 1495 O O . PHE A 1 196 ? -10.443 -5.354 17.948 1.00 96.94 196 PHE A O 1
ATOM 1502 N N . TYR A 1 197 ? -9.642 -3.807 19.362 1.00 95.56 197 TYR A N 1
ATOM 1503 C CA . TYR A 1 197 ? -10.681 -3.926 20.368 1.00 95.56 197 TYR A CA 1
ATOM 1504 C C . TYR A 1 197 ? -11.429 -2.601 20.472 1.00 95.56 197 TYR A C 1
ATOM 1506 O O . TYR A 1 197 ? -10.801 -1.548 20.610 1.00 95.56 197 TYR A O 1
ATOM 1514 N N . THR A 1 198 ? -12.754 -2.665 20.414 1.00 94.38 198 THR A N 1
ATOM 1515 C CA . THR A 1 198 ? -13.661 -1.541 20.649 1.00 94.38 198 THR A CA 1
ATOM 1516 C C . THR A 1 198 ? -14.548 -1.893 21.837 1.00 94.38 198 THR A C 1
ATOM 1518 O O . THR A 1 198 ? -15.149 -2.963 21.844 1.00 94.38 198 THR A O 1
ATOM 1521 N N . SER A 1 199 ? -14.617 -1.024 22.849 1.00 92.00 199 SER A N 1
ATOM 1522 C CA . SER A 1 199 ? -15.484 -1.258 24.010 1.00 92.00 199 SER A CA 1
ATOM 1523 C C . SER A 1 199 ? -16.965 -1.213 23.626 1.00 92.00 199 SER A C 1
ATOM 1525 O O . SER A 1 199 ? -17.341 -0.485 22.710 1.00 92.00 199 SER A O 1
ATOM 1527 N N . ASP A 1 200 ? -17.820 -1.920 24.370 1.00 87.88 200 ASP A N 1
ATOM 1528 C CA . ASP A 1 200 ? -19.272 -1.963 24.113 1.00 87.88 200 ASP A CA 1
ATOM 1529 C C . ASP A 1 200 ? -19.922 -0.571 24.112 1.00 87.88 200 ASP A C 1
ATOM 1531 O O . ASP A 1 200 ? -20.840 -0.291 23.347 1.00 87.88 200 ASP A O 1
ATOM 1535 N N . ALA A 1 201 ? -19.410 0.333 24.953 1.00 84.12 201 ALA A N 1
ATOM 1536 C CA . ALA A 1 201 ? -19.850 1.725 25.021 1.00 84.12 201 ALA A CA 1
ATOM 1537 C C . ALA A 1 201 ? -19.263 2.618 23.905 1.00 84.12 201 ALA A C 1
ATOM 1539 O O . ALA A 1 201 ? -19.534 3.816 23.879 1.00 84.12 201 ALA A O 1
ATOM 1540 N N . GLY A 1 202 ? -18.400 2.086 23.031 1.00 79.81 202 GLY A N 1
ATOM 1541 C CA . GLY A 1 202 ? -17.760 2.791 21.912 1.00 79.81 202 GLY A CA 1
ATOM 1542 C C . GLY A 1 202 ? -16.692 3.825 22.296 1.00 79.81 202 GLY A C 1
ATOM 1543 O O . GLY A 1 202 ? -16.029 4.376 21.422 1.00 79.81 202 GLY A O 1
ATOM 1544 N N . GLY A 1 203 ? -16.498 4.090 23.590 1.00 84.06 203 GLY A N 1
ATOM 1545 C CA . GLY A 1 203 ? -15.603 5.143 24.084 1.00 84.06 203 GLY A CA 1
ATOM 1546 C C . GLY A 1 203 ? -14.106 4.814 24.033 1.00 84.06 203 GLY A C 1
ATOM 1547 O O . GLY A 1 203 ? -13.287 5.708 24.232 1.00 84.06 203 GLY A O 1
ATOM 1548 N N . LEU A 1 204 ? -13.730 3.555 23.782 1.00 87.62 204 LEU A N 1
ATOM 1549 C CA . LEU A 1 204 ? -12.335 3.127 23.671 1.00 87.62 204 LEU A CA 1
ATOM 1550 C C . LEU A 1 204 ? -12.150 2.247 22.438 1.00 87.62 204 LEU A C 1
ATOM 1552 O O . LEU A 1 204 ? -12.816 1.222 22.309 1.00 87.62 204 LEU A O 1
ATOM 1556 N N . LYS A 1 205 ? -11.181 2.609 21.592 1.00 90.75 205 LYS A N 1
ATOM 1557 C CA . LYS A 1 205 ? -10.662 1.760 20.519 1.00 90.75 205 LYS A CA 1
ATOM 1558 C C . LYS A 1 205 ? -9.149 1.646 20.656 1.00 90.75 205 LYS A C 1
ATOM 1560 O O . LYS A 1 205 ? -8.449 2.655 20.629 1.00 90.75 205 LYS A O 1
ATOM 1565 N N . ALA A 1 206 ? -8.651 0.426 20.790 1.00 92.88 206 ALA A N 1
ATOM 1566 C CA . ALA A 1 206 ? -7.225 0.121 20.837 1.00 92.88 206 ALA A CA 1
ATOM 1567 C C . ALA A 1 206 ? -6.886 -0.890 19.743 1.00 92.88 206 ALA A C 1
ATOM 1569 O O . ALA A 1 206 ? -7.729 -1.708 19.375 1.00 92.88 206 ALA A O 1
ATOM 1570 N N . GLY A 1 207 ? -5.665 -0.845 19.215 1.00 94.50 207 GLY A N 1
ATOM 1571 C CA . GLY A 1 207 ? -5.251 -1.804 18.203 1.00 94.50 207 GLY A CA 1
ATOM 1572 C C . GLY A 1 207 ? -3.755 -2.040 18.138 1.00 94.50 207 GLY A C 1
ATOM 1573 O O . GLY A 1 207 ? -2.957 -1.185 18.515 1.00 94.50 207 GLY A O 1
ATOM 1574 N N . LEU A 1 208 ? -3.404 -3.218 17.636 1.00 97.00 208 LEU A N 1
ATOM 1575 C CA . LEU A 1 208 ? -2.051 -3.657 17.340 1.00 97.00 208 LEU A CA 1
ATOM 1576 C C . LEU A 1 208 ? -1.989 -4.072 15.873 1.00 97.00 208 LEU A C 1
ATOM 1578 O O . LEU A 1 208 ? -2.865 -4.783 15.381 1.00 97.00 208 LEU A O 1
ATOM 1582 N N . ILE A 1 209 ? -0.934 -3.644 15.190 1.00 97.56 209 ILE A N 1
ATOM 1583 C CA . ILE A 1 209 ? -0.652 -4.030 13.812 1.00 97.56 209 ILE A CA 1
ATOM 1584 C C . ILE A 1 209 ? 0.767 -4.585 13.763 1.00 97.56 209 ILE A C 1
ATOM 1586 O O . ILE A 1 209 ? 1.701 -3.939 14.236 1.00 97.56 209 ILE A O 1
ATOM 1590 N N . ALA A 1 210 ? 0.929 -5.768 13.179 1.00 97.62 210 ALA A N 1
ATOM 1591 C CA . ALA A 1 210 ? 2.221 -6.404 12.970 1.00 97.62 210 ALA A CA 1
ATOM 1592 C C . ALA A 1 210 ? 2.358 -6.822 11.507 1.00 97.62 210 ALA A C 1
ATOM 1594 O O . ALA A 1 210 ? 1.427 -7.378 10.923 1.00 97.62 210 ALA A O 1
ATOM 1595 N N . ARG A 1 211 ? 3.520 -6.551 10.909 1.00 96.75 211 ARG A N 1
ATOM 1596 C CA . ARG A 1 211 ? 3.806 -6.904 9.518 1.00 96.75 211 ARG A CA 1
ATOM 1597 C C . ARG A 1 211 ? 5.231 -7.394 9.355 1.00 96.75 211 ARG A C 1
ATOM 1599 O O . ARG A 1 211 ? 6.149 -6.857 9.968 1.00 96.75 211 ARG A O 1
ATOM 1606 N N . ILE A 1 212 ? 5.395 -8.392 8.501 1.00 96.94 212 ILE A N 1
ATOM 1607 C CA . ILE A 1 212 ? 6.680 -8.939 8.083 1.00 96.94 212 ILE A CA 1
ATOM 1608 C C . ILE A 1 212 ? 6.709 -8.897 6.562 1.00 96.94 212 ILE A C 1
ATOM 1610 O O . ILE A 1 212 ? 5.787 -9.377 5.906 1.00 96.94 212 ILE A O 1
ATOM 1614 N N . TYR A 1 213 ? 7.777 -8.336 6.009 1.00 95.50 213 TYR A N 1
ATOM 1615 C CA . TYR A 1 213 ? 7.956 -8.190 4.573 1.00 95.50 213 TYR A CA 1
ATOM 1616 C C . TYR A 1 213 ? 9.383 -8.512 4.177 1.00 95.50 213 TYR A C 1
ATOM 1618 O O . TYR A 1 213 ? 10.329 -8.144 4.873 1.00 95.50 213 TYR A O 1
ATOM 1626 N N . SER A 1 214 ? 9.530 -9.168 3.034 1.00 95.62 214 SER A N 1
ATOM 1627 C CA . SER A 1 214 ? 10.816 -9.345 2.382 1.00 95.62 214 SER A CA 1
ATOM 1628 C C . SER A 1 214 ? 10.644 -9.244 0.880 1.00 95.62 214 SER A C 1
ATOM 1630 O O . SER A 1 214 ? 9.665 -9.734 0.311 1.00 95.62 214 SER A O 1
ATOM 1632 N N . HIS A 1 215 ? 11.625 -8.613 0.252 1.00 95.12 215 HIS A N 1
ATOM 1633 C CA . HIS A 1 215 ? 11.663 -8.374 -1.177 1.00 95.12 215 HIS A CA 1
ATOM 1634 C C . HIS A 1 215 ? 13.088 -8.537 -1.663 1.00 95.12 215 HIS A C 1
ATOM 1636 O O . HIS A 1 215 ? 13.963 -7.725 -1.357 1.00 95.12 215 HIS A O 1
ATOM 1642 N N . GLU A 1 216 ? 13.301 -9.602 -2.418 1.00 95.06 216 GLU A N 1
ATOM 1643 C CA . GLU A 1 216 ? 14.530 -9.847 -3.145 1.00 95.06 216 GLU A CA 1
ATOM 1644 C C . GLU A 1 216 ? 14.261 -9.554 -4.616 1.00 95.06 216 GLU A C 1
ATOM 1646 O O . GLU A 1 216 ? 13.347 -10.113 -5.221 1.00 95.06 216 GLU A O 1
ATOM 1651 N N . ALA A 1 217 ? 15.029 -8.643 -5.198 1.00 94.06 217 ALA A N 1
ATOM 1652 C CA . ALA A 1 217 ? 14.846 -8.259 -6.584 1.00 94.06 217 ALA A CA 1
ATOM 1653 C C . ALA A 1 217 ? 16.192 -7.952 -7.227 1.00 94.06 217 ALA A C 1
ATOM 1655 O O . ALA A 1 217 ? 17.047 -7.300 -6.623 1.00 94.06 217 ALA A O 1
ATOM 1656 N N . LYS A 1 218 ? 16.361 -8.420 -8.462 1.00 94.06 218 LYS A N 1
ATOM 1657 C CA . LYS A 1 218 ? 17.462 -8.019 -9.332 1.00 94.06 218 LYS A CA 1
ATOM 1658 C C . LYS A 1 218 ? 17.119 -6.695 -10.016 1.00 94.06 218 LYS A C 1
ATOM 1660 O O . LYS A 1 218 ? 15.947 -6.347 -10.158 1.00 94.06 218 LYS A O 1
ATOM 1665 N N . SER A 1 219 ? 18.148 -5.970 -10.441 1.00 91.31 219 SER A N 1
ATOM 1666 C CA . SER A 1 219 ? 17.999 -4.679 -11.110 1.00 91.31 219 SER A CA 1
ATOM 1667 C C . SER A 1 219 ? 18.636 -4.743 -12.499 1.00 91.31 219 SER A C 1
ATOM 1669 O O . SER A 1 219 ? 19.857 -4.881 -12.578 1.00 91.31 219 SER A O 1
ATOM 1671 N N . PRO A 1 220 ? 17.857 -4.601 -13.585 1.00 87.62 220 PRO A N 1
ATOM 1672 C CA . PRO A 1 220 ? 18.354 -4.750 -14.955 1.00 87.62 220 PRO A CA 1
ATOM 1673 C C . PRO A 1 220 ? 19.091 -3.504 -15.488 1.00 87.62 220 PRO A C 1
ATOM 1675 O O . PRO A 1 220 ? 19.401 -3.435 -16.675 1.00 87.62 220 PRO A O 1
ATOM 1678 N N . GLY A 1 221 ? 19.337 -2.504 -14.632 1.00 86.62 221 GLY A N 1
ATOM 1679 C CA . GLY A 1 221 ? 19.877 -1.200 -15.022 1.00 86.62 221 GLY A CA 1
ATOM 1680 C C . GLY A 1 221 ? 18.875 -0.331 -15.792 1.00 86.62 221 GLY A C 1
ATOM 1681 O O . GLY A 1 221 ? 17.738 -0.733 -16.042 1.00 86.62 221 GLY A O 1
ATOM 1682 N N . TYR A 1 222 ? 19.301 0.885 -16.137 1.00 84.62 222 TYR A N 1
ATOM 1683 C CA . TYR A 1 222 ? 18.536 1.765 -17.021 1.00 84.62 222 TYR A CA 1
ATOM 1684 C C . TYR A 1 222 ? 18.625 1.282 -18.468 1.00 84.62 222 TYR A C 1
ATOM 1686 O O . TYR A 1 222 ? 19.647 0.729 -18.875 1.00 84.62 222 TYR A O 1
ATOM 1694 N N . MET A 1 223 ? 17.567 1.533 -19.241 1.00 80.25 223 MET A N 1
ATOM 1695 C CA . MET A 1 223 ? 17.572 1.237 -20.670 1.00 80.25 223 MET A CA 1
ATOM 1696 C C . MET A 1 223 ? 18.616 2.091 -21.381 1.00 80.25 223 MET A C 1
ATOM 1698 O O . MET A 1 223 ? 18.711 3.302 -21.163 1.00 80.25 223 MET A O 1
ATOM 1702 N N . THR A 1 224 ? 19.395 1.448 -22.240 1.00 81.56 224 THR A N 1
ATOM 1703 C CA . THR A 1 224 ? 20.275 2.155 -23.173 1.00 81.56 224 THR A CA 1
ATOM 1704 C C . THR A 1 224 ? 19.507 2.479 -24.451 1.00 81.56 224 THR A C 1
ATOM 1706 O O . THR A 1 224 ? 18.515 1.832 -24.754 1.00 81.56 224 THR A O 1
ATOM 1709 N N . ALA A 1 225 ? 19.966 3.456 -25.236 1.00 81.00 225 ALA A N 1
ATOM 1710 C CA . ALA A 1 225 ? 19.306 3.813 -26.497 1.00 81.00 225 ALA A CA 1
ATOM 1711 C C . ALA A 1 225 ? 19.274 2.672 -27.543 1.00 81.00 225 ALA A C 1
ATOM 1713 O O . ALA A 1 225 ? 18.569 2.783 -28.540 1.00 81.00 225 ALA A O 1
ATOM 1714 N N . SER A 1 226 ? 20.070 1.616 -27.348 1.00 77.75 226 SER A N 1
ATOM 1715 C CA . SER A 1 226 ? 20.152 0.439 -28.221 1.00 77.75 226 SER A CA 1
ATOM 1716 C C . SER A 1 226 ? 19.208 -0.709 -27.838 1.00 77.75 226 SER A C 1
ATOM 1718 O O . SER A 1 226 ? 19.168 -1.700 -28.564 1.00 77.75 226 SER A O 1
ATOM 1720 N N . GLU A 1 227 ? 18.501 -0.599 -26.712 1.00 62.19 227 GLU A N 1
ATOM 1721 C CA . GLU A 1 227 ? 17.480 -1.550 -26.237 1.00 62.19 227 GLU A CA 1
ATOM 1722 C C . GLU A 1 227 ? 16.070 -0.990 -26.445 1.00 62.19 227 GLU A C 1
ATOM 1724 O O . GLU A 1 227 ? 15.169 -1.797 -26.763 1.00 62.19 227 GLU A O 1
#

Solvent-a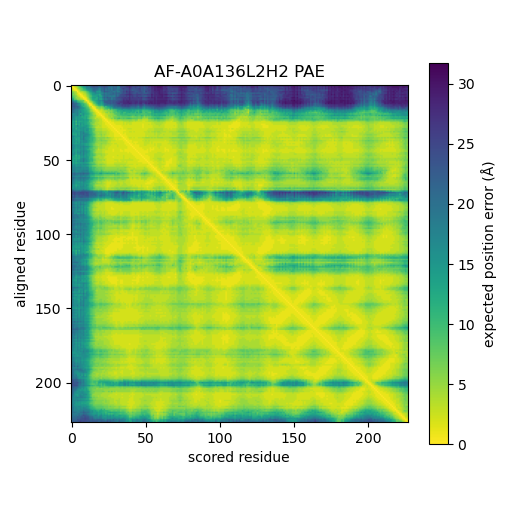ccessible surface area (backbone atoms only — not comparable to full-atom values): 12808 Å² total; per-residue (Å²): 135,89,78,78,80,86,80,85,82,78,92,75,90,85,68,79,84,56,73,89,74,40,86,56,60,72,51,76,49,46,30,93,73,39,38,82,54,89,64,97,44,43,52,59,59,56,46,71,41,86,79,39,46,62,50,75,69,75,44,38,74,50,52,46,32,68,19,36,94,87,23,45,49,98,74,69,52,47,24,50,29,39,20,51,68,79,40,80,41,45,48,97,46,30,50,45,57,59,48,60,53,52,50,41,75,49,34,42,32,40,37,38,39,49,38,66,66,59,80,92,70,58,79,45,28,60,30,9,38,36,34,41,30,55,65,75,40,53,77,49,80,49,75,50,78,48,76,55,76,48,74,23,42,34,43,40,39,41,39,25,42,53,58,94,48,36,22,34,26,42,38,42,37,40,40,38,27,46,43,96,48,75,55,31,35,35,39,37,38,25,39,39,40,39,41,35,41,38,45,97,84,65,84,45,76,51,73,52,77,51,77,49,70,51,72,52,45,34,53,53,67,79,88,55,98,91,113

Radius of gyration: 18.3 Å; Cα contacts (8 Å, |Δi|>4): 508; chains: 1; bounding box: 43×39×53 Å